Protein AF-0000000075561317 (afdb_homodimer)

Nearest PDB structures (foldseek):
  3cuq-assembly1_C  TM=8.961E-01  e=9.624E-19  Homo sapiens
  1xb4-assembly1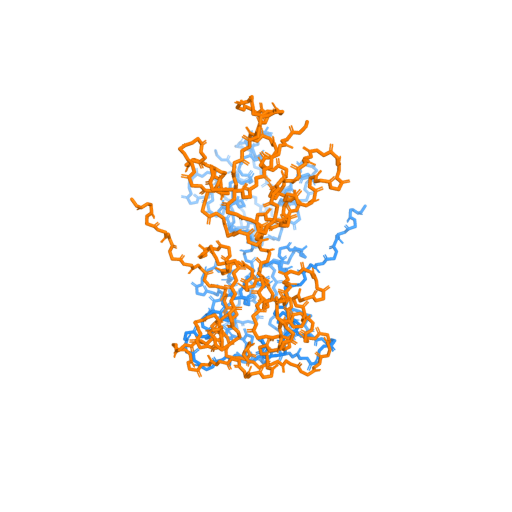_B  TM=8.810E-01  e=7.032E-13  Saccharomyces cerevisiae
  2zme-assembly1_C  TM=9.612E-01  e=7.341E-09  Homo sapiens
  2zme-assembly1_D  TM=9.475E-01  e=3.333E-08  Homo sapiens
  3htu-assembly2_C  TM=9.635E-01  e=6.118E-07  Homo sapiens

pLDDT: mean 94.43, std 8.06, range [27.78, 98.69]

Sequence (358 aa):
MATTSAFKWPWQYDFPPFFTIQKSLNTKDKQLEAWARLVIDYAQHNKIYSLDIAEATTSELFNNQKLNRRLSTDGVNTVLQYLEQKKLIEFTDNGRTRFHIFWRRPDVWANMIYQWAVENAFLNTPLTLYEITHGDDTTNESFHNLEREILMKALTCLEEQRRAQLMNIGGENEGVKFLMATTSAFKWPWQYDFPPFFTIQKSLNTKDKQLEAWARLVIDYAQHNKIYSLDIAEATTSELFNNQKLNRRLSTDGVNTVLQYLEQKKLIEFTDNGRTRFHIFWRRPDVWANMIYQWAVENAFLNTPLTLYEITHGDDTTNESFHNLEREILMKALTCLEEQRRAQLMNIGGENEGVKFL

Solvent-accessible surface area (backbone atoms only — not comparable to full-atom values): 19896 Å² total; per-residue (Å²): 124,82,75,74,73,77,84,82,77,59,67,60,76,56,34,72,68,67,46,47,82,54,84,51,64,73,36,25,52,51,49,42,51,51,49,45,50,48,53,37,54,50,26,52,75,69,68,45,50,62,49,38,53,73,57,44,59,73,28,67,84,40,26,37,70,92,76,70,41,49,45,47,72,68,46,50,49,51,46,50,52,52,32,38,75,71,65,37,32,45,65,74,44,93,80,61,49,34,30,37,44,45,68,62,50,42,62,56,51,24,50,51,53,50,49,50,32,58,74,68,68,36,55,72,37,78,37,41,54,59,47,53,26,69,24,80,90,21,71,87,41,89,55,38,68,48,53,63,70,58,48,51,50,7,50,47,48,30,34,76,69,67,37,31,43,80,33,56,77,94,50,94,68,30,26,38,26,34,97,124,83,74,75,73,78,85,82,76,59,67,60,77,57,34,73,66,66,46,48,82,55,83,52,64,73,38,26,53,49,50,43,50,52,49,44,50,48,52,37,52,51,26,53,74,67,70,44,53,63,50,39,52,74,58,45,58,71,27,66,85,39,26,37,70,94,76,69,40,48,44,47,71,69,46,49,50,51,46,49,51,53,31,38,76,70,65,36,32,46,65,74,44,95,81,61,49,34,31,36,45,45,69,62,50,43,62,57,50,25,50,51,52,50,50,51,32,56,76,68,67,36,56,72,38,78,38,42,54,59,48,54,25,68,25,82,89,22,71,87,41,90,55,38,68,48,54,65,71,58,48,50,50,8,48,46,49,30,35,76,69,66,37,32,44,81,32,56,77,94,51,96,68,30,24,37,26,33,98

Structure (mmCIF, N/CA/C/O backbone):
data_AF-0000000075561317-model_v1
#
loop_
_entity.id
_entity.type
_entity.pdbx_description
1 polymer 'Vacuolar protein-sorting-associated protein 25'
#
loop_
_atom_site.group_PDB
_atom_site.id
_atom_site.type_symbol
_atom_site.label_atom_id
_atom_site.label_alt_id
_atom_site.label_comp_id
_atom_site.label_asym_id
_atom_site.label_entity_id
_atom_site.label_seq_id
_atom_site.pdbx_PDB_ins_code
_atom_site.Cartn_x
_atom_site.Cartn_y
_atom_site.Cartn_z
_atom_site.occupancy
_atom_site.B_iso_or_equiv
_atom_site.auth_seq_id
_atom_site.auth_comp_id
_atom_site.auth_asym_id
_atom_site.auth_atom_id
_atom_site.pdbx_PDB_model_num
ATOM 1 N N . MET A 1 1 ? 15.055 -23.953 11.938 1 27.78 1 MET A N 1
ATOM 2 C CA . MET A 1 1 ? 13.75 -23.828 11.297 1 27.78 1 MET A CA 1
ATOM 3 C C . MET A 1 1 ? 13.336 -22.375 11.18 1 27.78 1 MET A C 1
ATOM 5 O O . MET A 1 1 ? 13.211 -21.672 12.18 1 27.78 1 MET A O 1
ATOM 9 N N . ALA A 1 2 ? 13.883 -21.609 10.273 1 43.12 2 ALA A N 1
ATOM 10 C CA . ALA A 1 2 ? 13.664 -20.156 10.297 1 43.12 2 ALA A CA 1
ATOM 11 C C . ALA A 1 2 ? 12.195 -19.828 10.516 1 43.12 2 ALA A C 1
ATOM 13 O O . ALA A 1 2 ? 11.32 -20.375 9.836 1 43.12 2 ALA A O 1
ATOM 14 N N . THR A 1 3 ? 11.727 -19.594 11.625 1 48.69 3 THR A N 1
ATOM 15 C CA . THR A 1 3 ? 10.383 -19.203 12.047 1 48.69 3 THR A CA 1
ATOM 16 C C . THR A 1 3 ? 9.719 -18.312 11 1 48.69 3 THR A C 1
ATOM 18 O O . THR A 1 3 ? 10.219 -17.234 10.68 1 48.69 3 THR A O 1
ATOM 21 N N . THR A 1 4 ? 9.062 -19.016 10.086 1 63.38 4 THR A N 1
ATOM 22 C CA . THR A 1 4 ? 8.445 -18.25 9.016 1 63.38 4 THR A CA 1
ATOM 23 C C . THR A 1 4 ? 7.566 -17.141 9.594 1 63.38 4 THR A C 1
ATOM 25 O O . THR A 1 4 ? 6.77 -17.375 10.5 1 63.38 4 THR A O 1
ATOM 28 N N . SER A 1 5 ? 7.984 -15.922 9.633 1 81.56 5 SER A N 1
ATOM 29 C CA . SER A 1 5 ? 7.215 -14.773 10.086 1 81.56 5 SER A CA 1
ATOM 30 C C . SER A 1 5 ? 5.77 -14.844 9.602 1 81.56 5 SER A C 1
ATOM 32 O O . SER A 1 5 ? 5.48 -15.477 8.586 1 81.56 5 SER A O 1
ATOM 34 N N . ALA A 1 6 ? 4.812 -14.562 10.445 1 91.62 6 ALA A N 1
ATOM 35 C CA . ALA A 1 6 ? 3.389 -14.57 10.125 1 91.62 6 ALA A CA 1
ATOM 36 C C . ALA A 1 6 ? 3.09 -13.664 8.938 1 91.62 6 ALA A C 1
ATOM 38 O O . ALA A 1 6 ? 3.746 -12.633 8.758 1 91.62 6 ALA A O 1
ATOM 39 N N . PHE A 1 7 ? 2.213 -14.148 8.156 1 96.25 7 PHE A N 1
ATOM 40 C CA . PHE A 1 7 ? 1.794 -13.359 7 1 96.25 7 PHE A CA 1
ATOM 41 C C . PHE A 1 7 ? 1.148 -12.055 7.441 1 96.25 7 PHE A C 1
ATOM 43 O O . PHE A 1 7 ? 0.316 -12.039 8.352 1 96.25 7 PHE A O 1
ATOM 50 N N . LYS A 1 8 ? 1.558 -10.977 6.793 1 94.19 8 LYS A N 1
ATOM 51 C CA . LYS A 1 8 ? 0.975 -9.664 7.062 1 94.19 8 LYS A CA 1
ATOM 52 C C . LYS A 1 8 ? -0.194 -9.383 6.125 1 94.19 8 LYS A C 1
ATOM 54 O O . LYS A 1 8 ? 0.007 -9.102 4.941 1 94.19 8 LYS A O 1
ATOM 59 N N . TRP A 1 9 ? -1.354 -9.367 6.684 1 95.5 9 TRP A N 1
ATOM 60 C CA . TRP A 1 9 ? -2.564 -9.164 5.898 1 95.5 9 TRP A CA 1
ATOM 61 C C . TRP A 1 9 ? -2.746 -7.684 5.559 1 95.5 9 TRP A C 1
ATOM 63 O O . TRP A 1 9 ? -2.498 -6.812 6.395 1 95.5 9 TRP A O 1
ATOM 73 N N . PRO A 1 10 ? -3.15 -7.359 4.387 1 94.94 10 PRO A N 1
ATOM 74 C CA . PRO A 1 10 ? -3.5 -5.969 4.09 1 94.94 10 PRO A CA 1
ATOM 75 C C . PRO A 1 10 ? -4.742 -5.496 4.84 1 94.94 10 PRO A C 1
ATOM 77 O O . PRO A 1 10 ? -5.57 -6.32 5.242 1 94.94 10 PRO A O 1
ATOM 80 N N . TRP A 1 11 ? -4.875 -4.23 4.965 1 90.62 11 TRP A N 1
ATOM 81 C CA . TRP A 1 11 ? -5.945 -3.699 5.797 1 90.62 11 TRP A CA 1
ATOM 82 C C . TRP A 1 11 ? -7.312 -4.059 5.223 1 90.62 11 TRP A C 1
ATOM 84 O O . TRP A 1 11 ? -8.273 -4.25 5.965 1 90.62 11 TRP A O 1
ATOM 94 N N . GLN A 1 12 ? -7.398 -4.133 3.863 1 93.06 12 GLN A N 1
ATOM 95 C CA . GLN A 1 12 ? -8.688 -4.379 3.229 1 93.06 12 GLN A CA 1
ATOM 96 C C . GLN A 1 12 ? -9.234 -5.75 3.609 1 93.06 12 GLN A C 1
ATOM 98 O O . GLN A 1 12 ? -10.43 -6.008 3.471 1 93.06 12 GLN A O 1
ATOM 103 N N . TYR A 1 13 ? -8.281 -6.641 4 1 95.69 13 TYR A N 1
ATOM 104 C CA . TYR A 1 13 ? -8.719 -7.961 4.445 1 95.69 13 TYR A CA 1
ATOM 105 C C . TYR A 1 13 ? -9.578 -7.855 5.699 1 95.69 13 TYR A C 1
ATOM 107 O O . TYR A 1 13 ? -10.414 -8.727 5.965 1 95.69 13 TYR A O 1
ATOM 115 N N . ASP A 1 14 ? -9.469 -6.809 6.473 1 93.38 14 ASP A N 1
ATOM 116 C CA . ASP A 1 14 ? -10.258 -6.59 7.676 1 93.38 14 ASP A CA 1
ATOM 117 C C . ASP A 1 14 ? -11.461 -5.688 7.391 1 93.38 14 ASP A C 1
ATOM 119 O O . ASP A 1 14 ? -12.164 -5.273 8.312 1 93.38 14 ASP A O 1
ATOM 123 N N . PHE A 1 15 ? -11.695 -5.387 6.164 1 94.12 15 PHE A N 1
ATOM 124 C CA . PHE A 1 15 ? -12.781 -4.52 5.715 1 94.12 15 PHE A CA 1
ATOM 125 C C . PHE A 1 15 ? -13.906 -5.34 5.102 1 94.12 15 PHE A C 1
ATOM 127 O O . PHE A 1 15 ? -13.828 -5.742 3.938 1 94.12 15 PHE A O 1
ATOM 134 N N . PRO A 1 16 ? -15 -5.547 5.836 1 94.75 16 PRO A N 1
ATOM 135 C CA . PRO A 1 16 ? -16.062 -6.5 5.473 1 94.75 16 PRO A CA 1
ATOM 136 C C . PRO A 1 16 ? -16.531 -6.328 4.031 1 94.75 16 PRO A C 1
ATOM 138 O O . PRO A 1 16 ? -16.688 -7.316 3.309 1 94.75 16 PRO A O 1
ATOM 141 N N . PRO A 1 17 ? -16.719 -5.117 3.523 1 93.75 17 PRO A N 1
ATOM 142 C CA . PRO A 1 17 ? -17.219 -4.965 2.16 1 93.75 17 PRO A CA 1
ATOM 143 C C . PRO A 1 17 ? -16.25 -5.477 1.104 1 93.75 17 PRO A C 1
ATOM 145 O O . PRO A 1 17 ? -16.625 -5.633 -0.062 1 93.75 17 PRO A O 1
ATOM 148 N N . PHE A 1 18 ? -14.984 -5.66 1.5 1 96.38 18 PHE A N 1
ATOM 149 C CA . PHE A 1 18 ? -13.992 -6.199 0.582 1 96.38 18 PHE A CA 1
ATOM 150 C C . PHE A 1 18 ? -14.406 -7.578 0.085 1 96.38 18 PHE A C 1
ATOM 152 O O . PHE A 1 18 ? -14.047 -7.977 -1.024 1 96.38 18 PHE A O 1
ATOM 159 N N . PHE A 1 19 ? -15.289 -8.297 0.862 1 96.94 19 PHE A N 1
ATOM 160 C CA . PHE A 1 19 ? -15.68 -9.672 0.567 1 96.94 19 PHE A CA 1
ATOM 161 C C . PHE A 1 19 ? -16.938 -9.703 -0.281 1 96.94 19 PHE A C 1
ATOM 163 O O . PHE A 1 19 ? -17.547 -10.766 -0.471 1 96.94 19 PHE A O 1
ATOM 170 N N . THR A 1 20 ? -17.312 -8.562 -0.769 1 95.12 20 THR A N 1
ATOM 171 C CA . THR A 1 20 ? -18.422 -8.453 -1.708 1 95.12 20 THR A CA 1
ATOM 172 C C . THR A 1 20 ? -17.969 -7.785 -3.004 1 95.12 20 THR A C 1
ATOM 174 O O . THR A 1 20 ? -17.641 -6.594 -3.012 1 95.12 20 THR A O 1
ATOM 177 N N . ILE A 1 21 ? -18.016 -8.57 -4.066 1 96.62 21 ILE A N 1
ATOM 178 C CA . ILE A 1 21 ? -17.562 -8.023 -5.344 1 96.62 21 ILE A CA 1
ATOM 179 C C . ILE A 1 21 ? -18.5 -6.914 -5.793 1 96.62 21 ILE A C 1
ATOM 181 O O . ILE A 1 21 ? -19.719 -7.117 -5.883 1 96.62 21 ILE A O 1
ATOM 185 N N . GLN A 1 22 ? -17.891 -5.773 -6.055 1 93.25 22 GLN A N 1
ATOM 186 C CA . GLN A 1 22 ? -18.672 -4.586 -6.395 1 93.25 22 GLN A CA 1
ATOM 187 C C . GLN A 1 22 ? -19.188 -4.664 -7.824 1 93.25 22 GLN A C 1
ATOM 189 O O . GLN A 1 22 ? -18.578 -5.293 -8.688 1 93.25 22 GLN A O 1
ATOM 194 N N . LYS A 1 23 ? -20.25 -4.035 -8.031 1 90.31 23 LYS A N 1
ATOM 195 C CA . LYS A 1 23 ? -20.938 -4.133 -9.312 1 90.31 23 LYS A CA 1
ATOM 196 C C . LYS A 1 23 ? -20.375 -3.131 -10.312 1 90.31 23 LYS A C 1
ATOM 198 O O . LYS A 1 23 ? -20.312 -3.41 -11.516 1 90.31 23 LYS A O 1
ATOM 203 N N . SER A 1 24 ? -20 -1.99 -9.805 1 88.44 24 SER A N 1
ATOM 204 C CA . SER A 1 24 ? -19.422 -0.983 -10.695 1 88.44 24 SER A CA 1
ATOM 205 C C . SER A 1 24 ? -18.109 -1.465 -11.297 1 88.44 24 SER A C 1
ATOM 207 O O . SER A 1 24 ? -17.234 -1.954 -10.578 1 88.44 24 SER A O 1
ATOM 209 N N . LEU A 1 25 ? -18.016 -1.291 -12.656 1 88.81 25 LEU A N 1
ATOM 210 C CA . LEU A 1 25 ? -16.875 -1.841 -13.367 1 88.81 25 LEU A CA 1
ATOM 211 C C . LEU A 1 25 ? -15.57 -1.246 -12.844 1 88.81 25 LEU A C 1
ATOM 213 O O . LEU A 1 25 ? -14.609 -1.974 -12.602 1 88.81 25 LEU A O 1
ATOM 217 N N . ASN A 1 26 ? -15.609 0.025 -12.75 1 86.31 26 ASN A N 1
ATOM 218 C CA . ASN A 1 26 ? -14.383 0.686 -12.305 1 86.31 26 ASN A CA 1
ATOM 219 C C . ASN A 1 26 ? -13.984 0.237 -10.898 1 86.31 26 ASN A C 1
ATOM 221 O O . ASN A 1 26 ? -12.812 -0.064 -10.648 1 86.31 26 ASN A O 1
ATOM 225 N N . THR A 1 27 ? -14.867 0.118 -9.992 1 88.81 27 THR A N 1
ATOM 226 C CA . THR A 1 27 ? -14.594 -0.305 -8.617 1 88.81 27 THR A CA 1
ATOM 227 C C . THR A 1 27 ? -14.219 -1.783 -8.57 1 88.81 27 THR A C 1
ATOM 229 O O . THR A 1 27 ? -13.312 -2.174 -7.84 1 88.81 27 THR A O 1
ATOM 232 N N . LYS A 1 28 ? -14.945 -2.473 -9.438 1 94.31 28 LYS A N 1
ATOM 233 C CA . LYS A 1 28 ? -14.695 -3.91 -9.508 1 94.31 28 LYS A CA 1
ATOM 234 C C . LYS A 1 28 ? -13.266 -4.199 -9.953 1 94.31 28 LYS A C 1
ATOM 236 O O . LYS A 1 28 ? -12.578 -5.023 -9.344 1 94.31 28 LYS A O 1
ATOM 241 N N . ASP A 1 29 ? -12.844 -3.541 -10.93 1 94.75 29 ASP A N 1
ATOM 242 C CA . ASP A 1 29 ? -11.492 -3.748 -11.438 1 94.75 29 ASP A CA 1
ATOM 243 C C . ASP A 1 29 ? -10.445 -3.471 -10.359 1 94.75 29 ASP A C 1
ATOM 245 O O . ASP A 1 29 ? -9.508 -4.25 -10.18 1 94.75 29 ASP A O 1
ATOM 249 N N . LYS A 1 30 ? -10.609 -2.43 -9.656 1 93 30 LYS A N 1
ATOM 250 C CA . LYS A 1 30 ? -9.68 -2.07 -8.586 1 93 30 LYS A CA 1
ATOM 251 C C . LYS A 1 30 ? -9.734 -3.086 -7.445 1 93 30 LYS A C 1
ATOM 253 O O . LYS A 1 30 ? -8.703 -3.441 -6.875 1 93 30 LYS A O 1
ATOM 258 N N . GLN A 1 31 ? -10.922 -3.484 -7.141 1 96 31 GLN A N 1
ATOM 259 C CA . GLN A 1 31 ? -11.094 -4.516 -6.125 1 96 31 GLN A CA 1
ATOM 260 C C . GLN A 1 31 ? -10.406 -5.816 -6.539 1 96 31 GLN A C 1
ATOM 262 O O . GLN A 1 31 ? -9.711 -6.441 -5.734 1 96 31 GLN A O 1
ATOM 267 N N . LEU A 1 32 ? -10.57 -6.176 -7.734 1 97.75 32 LEU A N 1
ATOM 268 C CA . LEU A 1 32 ? -9.977 -7.406 -8.242 1 97.75 32 LEU A CA 1
ATOM 269 C C . LEU A 1 32 ? -8.453 -7.309 -8.25 1 97.75 32 LEU A C 1
ATOM 271 O O . LEU A 1 32 ? -7.762 -8.289 -7.969 1 97.75 32 LEU A O 1
ATOM 275 N N . GLU A 1 33 ? -7.992 -6.191 -8.586 1 97.25 33 GLU A N 1
ATOM 276 C CA . GLU A 1 33 ? -6.551 -5.977 -8.516 1 97.25 33 GLU A CA 1
ATOM 277 C C . GLU A 1 33 ? -6.031 -6.176 -7.09 1 97.25 33 GLU A C 1
ATOM 279 O O . GLU A 1 33 ? -4.988 -6.801 -6.887 1 97.25 33 GLU A O 1
ATOM 284 N N . ALA A 1 34 ? -6.738 -5.625 -6.16 1 96.75 34 ALA A N 1
ATOM 285 C CA . ALA A 1 34 ? -6.363 -5.773 -4.758 1 96.75 34 ALA A CA 1
ATOM 286 C C . ALA A 1 34 ? -6.414 -7.238 -4.328 1 96.75 34 ALA A C 1
ATOM 288 O O . ALA A 1 34 ? -5.52 -7.715 -3.627 1 96.75 34 ALA A O 1
ATOM 289 N N . TRP A 1 35 ? -7.406 -7.969 -4.699 1 98.19 35 TRP A N 1
ATOM 290 C CA . TRP A 1 35 ? -7.504 -9.398 -4.418 1 98.19 35 TRP A CA 1
ATOM 291 C C . TRP A 1 35 ? -6.344 -10.156 -5.051 1 98.19 35 TRP A C 1
ATOM 293 O O . TRP A 1 35 ? -5.758 -11.047 -4.426 1 98.19 35 TRP A O 1
ATOM 303 N N . ALA A 1 36 ? -6.133 -9.789 -6.301 1 98.25 36 ALA A N 1
ATOM 304 C CA . ALA A 1 36 ? -5.039 -10.453 -7.004 1 98.25 36 ALA A CA 1
ATOM 305 C C . ALA A 1 36 ? -3.723 -10.281 -6.246 1 98.25 36 ALA A C 1
ATOM 307 O O . ALA A 1 36 ? -2.98 -11.25 -6.059 1 98.25 36 ALA A O 1
ATOM 308 N N . ARG A 1 37 ? -3.48 -9.078 -5.836 1 97.56 37 ARG A N 1
ATOM 309 C CA . ARG A 1 37 ? -2.271 -8.812 -5.059 1 97.56 37 ARG A CA 1
ATOM 310 C C . ARG A 1 37 ? -2.248 -9.641 -3.779 1 97.56 37 ARG A C 1
ATOM 312 O O . ARG A 1 37 ? -1.223 -10.234 -3.436 1 97.56 37 ARG A O 1
ATOM 319 N N . LEU A 1 38 ? -3.316 -9.688 -3.139 1 98.06 38 LEU A N 1
ATOM 320 C CA . LEU A 1 38 ? -3.414 -10.453 -1.899 1 98.06 38 LEU A CA 1
ATOM 321 C C . LEU A 1 38 ? -3.145 -11.93 -2.15 1 98.06 38 LEU A C 1
ATOM 323 O O . LEU A 1 38 ? -2.363 -12.555 -1.431 1 98.06 38 LEU A O 1
ATOM 327 N N . VAL A 1 39 ? -3.732 -12.461 -3.143 1 98.31 39 VAL A N 1
ATOM 328 C CA . VAL A 1 39 ? -3.578 -13.875 -3.477 1 98.31 39 VAL A CA 1
ATOM 329 C C . VAL A 1 39 ? -2.109 -14.18 -3.76 1 98.31 39 VAL A C 1
ATOM 331 O O . VAL A 1 39 ? -1.556 -15.148 -3.232 1 98.31 39 VAL A O 1
ATOM 334 N N . ILE A 1 40 ? -1.52 -13.312 -4.535 1 98.19 40 ILE A N 1
ATOM 335 C CA . ILE A 1 40 ? -0.137 -13.523 -4.945 1 98.19 40 ILE A CA 1
ATOM 336 C C . ILE A 1 40 ? 0.789 -13.398 -3.738 1 98.19 40 ILE A C 1
ATOM 338 O O . ILE A 1 40 ? 1.649 -14.258 -3.516 1 98.19 40 ILE A O 1
ATOM 342 N N . ASP A 1 41 ? 0.636 -12.375 -2.939 1 97.88 41 ASP A N 1
ATOM 343 C CA . ASP A 1 41 ? 1.461 -12.18 -1.752 1 97.88 41 ASP A CA 1
ATOM 344 C C . ASP A 1 41 ? 1.304 -13.344 -0.774 1 97.88 41 ASP A C 1
ATOM 346 O O . ASP A 1 41 ? 2.287 -13.812 -0.197 1 97.88 41 ASP A O 1
ATOM 350 N N . TYR A 1 42 ? 0.108 -13.758 -0.594 1 97.69 42 TYR A N 1
ATOM 351 C CA . TYR A 1 42 ? -0.19 -14.852 0.317 1 97.69 42 TYR A CA 1
ATOM 352 C C . TYR A 1 42 ? 0.464 -16.141 -0.156 1 97.69 42 TYR A C 1
ATOM 354 O O . TYR A 1 42 ? 1.098 -16.859 0.632 1 97.69 42 TYR A O 1
ATOM 362 N N . ALA A 1 43 ? 0.279 -16.453 -1.411 1 97.06 43 ALA A N 1
ATOM 363 C CA . ALA A 1 43 ? 0.868 -17.656 -1.976 1 97.06 43 ALA A CA 1
ATOM 364 C C . ALA A 1 43 ? 2.391 -17.625 -1.893 1 97.06 43 ALA A C 1
ATOM 366 O O . ALA A 1 43 ? 3.027 -18.625 -1.556 1 97.06 43 ALA A O 1
ATOM 367 N N . GLN A 1 44 ? 2.939 -16.469 -2.205 1 95.88 44 GLN A N 1
ATOM 368 C CA . GLN A 1 44 ? 4.387 -16.312 -2.131 1 95.88 44 GLN A CA 1
ATOM 369 C C . GLN A 1 44 ? 4.891 -16.531 -0.707 1 95.88 44 GLN A C 1
ATOM 371 O O . GLN A 1 44 ? 5.836 -17.297 -0.49 1 95.88 44 GLN A O 1
ATOM 376 N N . HIS A 1 45 ? 4.258 -15.938 0.177 1 95.94 45 HIS A N 1
ATOM 377 C CA . HIS A 1 45 ? 4.656 -16.031 1.576 1 95.94 45 HIS A CA 1
ATOM 378 C C . HIS A 1 45 ? 4.59 -17.484 2.07 1 95.94 45 HIS A C 1
ATOM 380 O O . HIS A 1 45 ? 5.473 -17.922 2.805 1 95.94 45 HIS A O 1
ATOM 386 N N . ASN A 1 46 ? 3.611 -18.188 1.665 1 94.06 46 ASN A N 1
ATOM 387 C CA . ASN A 1 46 ? 3.377 -19.547 2.146 1 94.06 46 ASN A CA 1
ATOM 388 C C . ASN A 1 46 ? 3.943 -20.578 1.187 1 94.06 46 ASN A C 1
ATOM 390 O O . ASN A 1 46 ? 3.721 -21.781 1.362 1 94.06 46 ASN A O 1
ATOM 394 N N . LYS A 1 47 ? 4.547 -20.156 0.157 1 91.44 47 LYS A N 1
ATOM 395 C CA . LYS A 1 47 ? 5.16 -21.016 -0.854 1 91.44 47 LYS A CA 1
ATOM 396 C C . LYS A 1 47 ? 4.141 -21.969 -1.461 1 91.44 47 LYS A C 1
ATOM 398 O O . LYS A 1 47 ? 4.391 -23.172 -1.562 1 91.44 47 LYS A O 1
ATOM 403 N N . ILE A 1 48 ? 3.033 -21.438 -1.766 1 94.06 48 ILE A N 1
ATOM 404 C CA . ILE A 1 48 ? 1.963 -22.188 -2.404 1 94.06 48 ILE A CA 1
ATOM 405 C C . ILE A 1 48 ? 2.078 -22.062 -3.922 1 94.06 48 ILE A C 1
ATOM 407 O O . ILE A 1 48 ? 2.021 -20.953 -4.469 1 94.06 48 ILE A O 1
ATOM 411 N N . TYR A 1 49 ? 2.156 -23.188 -4.598 1 94.31 49 TYR A N 1
ATOM 412 C CA . TYR A 1 49 ? 2.355 -23.172 -6.043 1 94.31 49 TYR A CA 1
ATOM 413 C C . TYR A 1 49 ? 1.092 -23.609 -6.773 1 94.31 49 TYR A C 1
ATOM 415 O O . TYR A 1 49 ? 0.939 -23.359 -7.969 1 94.31 49 TYR A O 1
ATOM 423 N N . SER A 1 50 ? 0.3 -24.359 -6.016 1 94.56 50 SER A N 1
ATOM 424 C CA . SER A 1 50 ? -0.955 -24.828 -6.586 1 94.56 50 SER A CA 1
ATOM 425 C C . SER A 1 50 ? -2.051 -24.906 -5.527 1 94.56 50 SER A C 1
ATOM 427 O O . SER A 1 50 ? -1.766 -25.078 -4.34 1 94.56 50 SER A O 1
ATOM 429 N N . LEU A 1 51 ? -3.264 -24.703 -6.004 1 95.12 51 LEU A N 1
ATOM 430 C CA . LEU A 1 51 ? -4.406 -24.781 -5.102 1 95.12 51 LEU A CA 1
ATOM 431 C C . LEU A 1 51 ? -5.625 -25.344 -5.816 1 95.12 51 LEU A C 1
ATOM 433 O O . LEU A 1 51 ? -5.758 -25.219 -7.035 1 95.12 51 LEU A O 1
ATOM 437 N N . ASP A 1 52 ? -6.383 -26.031 -5.031 1 95.44 52 ASP A N 1
ATOM 438 C CA . ASP A 1 52 ? -7.727 -26.406 -5.453 1 95.44 52 ASP A CA 1
ATOM 439 C C . ASP A 1 52 ? -8.758 -25.375 -5.027 1 95.44 52 ASP A C 1
ATOM 441 O O . ASP A 1 52 ? -8.695 -24.844 -3.914 1 95.44 52 ASP A O 1
ATOM 445 N N . ILE A 1 53 ? -9.781 -25.141 -5.887 1 95 53 ILE A N 1
ATOM 446 C CA . ILE A 1 53 ? -10.758 -24.094 -5.609 1 95 53 ILE A CA 1
ATOM 447 C C . ILE A 1 53 ? -11.469 -24.406 -4.289 1 95 53 ILE A C 1
ATOM 449 O O . ILE A 1 53 ? -11.703 -23.5 -3.482 1 95 53 ILE A O 1
ATOM 453 N N . ALA A 1 54 ? -11.836 -25.688 -4.082 1 93.19 54 ALA A N 1
ATOM 454 C CA . ALA A 1 54 ? -12.523 -26.062 -2.855 1 93.19 54 ALA A CA 1
ATOM 455 C C . ALA A 1 54 ? -11.664 -25.781 -1.628 1 93.19 54 ALA A C 1
ATOM 457 O O . ALA A 1 54 ? -12.148 -25.25 -0.627 1 93.19 54 ALA A O 1
ATOM 458 N N . GLU A 1 55 ? -10.414 -26.109 -1.786 1 91.88 55 GLU A N 1
ATOM 459 C CA . GLU A 1 55 ? -9.461 -25.828 -0.71 1 91.88 55 GLU A CA 1
ATOM 460 C C . GLU A 1 55 ? -9.273 -24.328 -0.503 1 91.88 55 GLU A C 1
ATOM 462 O O . GLU A 1 55 ? -9.219 -23.859 0.634 1 91.88 55 GLU A O 1
ATOM 467 N N . ALA A 1 56 ? -9.203 -23.594 -1.549 1 92.06 56 ALA A N 1
ATOM 468 C CA . ALA A 1 56 ? -9 -22.156 -1.492 1 92.06 56 ALA A CA 1
ATOM 469 C C . ALA A 1 56 ? -10.18 -21.453 -0.81 1 92.06 56 ALA A C 1
ATOM 471 O O . ALA A 1 56 ? -9.992 -20.594 0.044 1 92.06 56 ALA A O 1
ATOM 472 N N . THR A 1 57 ? -11.359 -21.844 -1.148 1 91.12 57 THR A N 1
ATOM 473 C CA . THR A 1 57 ? -12.578 -21.219 -0.652 1 91.12 57 THR A CA 1
ATOM 474 C C . THR A 1 57 ? -12.711 -21.422 0.855 1 91.12 57 THR A C 1
ATOM 476 O O . THR A 1 57 ? -13.297 -20.578 1.546 1 91.12 57 THR A O 1
ATOM 479 N N . THR A 1 58 ? -12.109 -22.5 1.384 1 90.69 58 THR A N 1
ATOM 480 C CA . THR A 1 58 ? -12.242 -22.797 2.807 1 90.69 58 THR A CA 1
ATOM 481 C C . THR A 1 58 ? -11.008 -22.312 3.572 1 90.69 58 THR A C 1
ATOM 483 O O . THR A 1 58 ? -10.977 -22.375 4.805 1 90.69 58 THR A O 1
ATOM 486 N N . SER A 1 59 ? -10.078 -21.875 2.828 1 92.62 59 SER A N 1
ATOM 487 C CA . SER A 1 59 ? -8.852 -21.391 3.463 1 92.62 59 SER A CA 1
ATOM 488 C C . SER A 1 59 ? -9.047 -20 4.051 1 92.62 59 SER A C 1
ATOM 490 O O . SER A 1 59 ? -10.062 -19.344 3.801 1 92.62 59 SER A O 1
ATOM 492 N N . GLU A 1 60 ? -8.094 -19.531 4.762 1 96.19 60 GLU A N 1
ATOM 493 C CA . GLU A 1 60 ? -8.156 -18.188 5.359 1 96.19 60 GLU A CA 1
ATOM 494 C C . GLU A 1 60 ? -8 -17.109 4.301 1 96.19 60 GLU A C 1
ATOM 496 O O . GLU A 1 60 ? -8.328 -15.945 4.547 1 96.19 60 GLU A O 1
ATOM 501 N N . LEU A 1 61 ? -7.566 -17.5 3.164 1 96.69 61 LEU A N 1
ATOM 502 C CA . LEU A 1 61 ? -7.324 -16.531 2.104 1 96.69 61 LEU A CA 1
ATOM 503 C C . LEU A 1 61 ? -8.617 -15.828 1.707 1 96.69 61 LEU A C 1
ATOM 505 O O . LEU A 1 61 ? -8.68 -14.594 1.665 1 96.69 61 LEU A O 1
ATOM 509 N N . PHE A 1 62 ? -9.641 -16.625 1.479 1 97.69 62 PHE A N 1
ATOM 510 C CA . PHE A 1 62 ? -10.891 -16.047 0.999 1 97.69 62 PHE A CA 1
ATOM 511 C C . PHE A 1 62 ? -11.953 -16.078 2.096 1 97.69 62 PHE A C 1
ATOM 513 O O . PHE A 1 62 ? -13.117 -15.773 1.845 1 97.69 62 PHE A O 1
ATOM 520 N N . ASN A 1 63 ? -11.523 -16.547 3.268 1 96.5 63 ASN A N 1
ATOM 521 C CA . ASN A 1 63 ? -12.414 -16.688 4.414 1 96.5 63 ASN A CA 1
ATOM 522 C C . ASN A 1 63 ? -11.797 -16.094 5.68 1 96.5 63 ASN A C 1
ATOM 524 O O . ASN A 1 63 ? -10.93 -16.719 6.289 1 96.5 63 ASN A O 1
ATOM 528 N N . ASN A 1 64 ? -12.281 -14.875 6.016 1 95.44 64 ASN A N 1
ATOM 529 C CA . ASN A 1 64 ? -11.852 -14.258 7.266 1 95.44 64 ASN A CA 1
ATOM 530 C C . ASN A 1 64 ? -12.781 -14.625 8.422 1 95.44 64 ASN A C 1
ATOM 532 O O . ASN A 1 64 ? -13.805 -13.977 8.641 1 95.44 64 ASN A O 1
ATOM 536 N N . GLN A 1 65 ? -12.359 -15.562 9.195 1 93.81 65 GLN A N 1
ATOM 537 C CA . GLN A 1 65 ? -13.195 -16.109 10.266 1 93.81 65 GLN A CA 1
ATOM 538 C C . GLN A 1 65 ? -13.391 -15.078 11.383 1 93.81 65 GLN A C 1
ATOM 540 O O . GLN A 1 65 ? -14.469 -14.992 11.969 1 93.81 65 GLN A O 1
ATOM 545 N N . LYS A 1 66 ? -12.344 -14.344 11.641 1 90.31 66 LYS A N 1
ATOM 546 C CA . LYS A 1 66 ? -12.422 -13.336 12.695 1 90.31 66 LYS A CA 1
ATOM 547 C C . LYS A 1 66 ? -13.523 -12.32 12.406 1 90.31 66 LYS A C 1
ATOM 549 O O . LYS A 1 66 ? -14.211 -11.859 13.32 1 90.31 66 LYS A O 1
ATOM 554 N N . LEU A 1 67 ? -13.695 -11.961 11.109 1 90.31 67 LEU A N 1
ATOM 555 C CA . LEU A 1 67 ? -14.688 -10.984 10.656 1 90.31 67 LEU A CA 1
ATOM 556 C C . LEU A 1 67 ? -16 -11.672 10.305 1 90.31 67 LEU A C 1
ATOM 558 O O . LEU A 1 67 ? -17.016 -11.008 10.086 1 90.31 67 LEU A O 1
ATOM 562 N N . ASN A 1 68 ? -15.953 -13 10.312 1 92.19 68 ASN A N 1
ATOM 563 C CA . ASN A 1 68 ? -17.078 -13.781 9.812 1 92.19 68 ASN A CA 1
ATOM 564 C C . ASN A 1 68 ? -17.469 -13.352 8.406 1 92.19 68 ASN A C 1
ATOM 566 O O . ASN A 1 68 ? -18.656 -13.094 8.141 1 92.19 68 ASN A O 1
ATOM 570 N N . ARG A 1 69 ? -16.469 -13.148 7.578 1 94.75 69 ARG A N 1
ATOM 571 C CA . ARG A 1 69 ? -16.672 -12.781 6.18 1 94.75 69 ARG A CA 1
ATOM 572 C C . ARG A 1 69 ? -15.906 -13.719 5.254 1 94.75 69 ARG A C 1
ATOM 574 O O . ARG A 1 69 ? -14.789 -14.125 5.559 1 94.75 69 ARG A O 1
ATOM 581 N N . ARG A 1 70 ? -16.594 -14.023 4.164 1 96.44 70 ARG A N 1
ATOM 582 C CA . ARG A 1 70 ? -15.945 -14.828 3.129 1 96.44 70 ARG A CA 1
ATOM 583 C C . ARG A 1 70 ? -16.438 -14.438 1.742 1 96.44 70 ARG A C 1
ATOM 585 O O . ARG A 1 70 ? -17.578 -13.961 1.595 1 96.44 70 ARG A O 1
ATOM 592 N N . LEU A 1 71 ? -15.633 -14.602 0.799 1 96.62 71 LEU A N 1
ATOM 593 C CA . LEU A 1 71 ? -16.094 -14.445 -0.578 1 96.62 71 LEU A CA 1
ATOM 594 C C . LEU A 1 71 ? -16.984 -15.609 -0.982 1 96.62 71 LEU A C 1
ATOM 596 O O . LEU A 1 71 ? -16.734 -16.766 -0.617 1 96.62 71 LEU A O 1
ATOM 600 N N . SER A 1 72 ? -18.016 -15.32 -1.723 1 94.94 72 SER A N 1
ATOM 601 C CA . SER A 1 72 ? -18.844 -16.375 -2.291 1 94.94 72 SER A CA 1
ATOM 602 C C . SER A 1 72 ? -18.062 -17.188 -3.322 1 94.94 72 SER A C 1
ATOM 604 O O . SER A 1 72 ? -17 -16.766 -3.785 1 94.94 72 SER A O 1
ATOM 606 N N . THR A 1 73 ? -18.609 -18.344 -3.674 1 93.62 73 THR A N 1
ATOM 607 C CA . THR A 1 73 ? -18 -19.156 -4.727 1 93.62 73 THR A CA 1
ATOM 608 C C . THR A 1 73 ? -17.906 -18.359 -6.027 1 93.62 73 THR A C 1
ATOM 610 O O . THR A 1 73 ? -16.875 -18.406 -6.707 1 93.62 73 THR A O 1
ATOM 613 N N . ASP A 1 74 ? -18.922 -17.656 -6.273 1 95.38 74 ASP A N 1
ATOM 614 C CA . ASP A 1 74 ? -18.922 -16.797 -7.461 1 95.38 74 ASP A CA 1
ATOM 615 C C . ASP A 1 74 ? -17.844 -15.727 -7.359 1 95.38 74 ASP A C 1
ATOM 617 O O . ASP A 1 74 ? -17.172 -15.422 -8.344 1 95.38 74 ASP A O 1
ATOM 621 N N . GLY A 1 75 ? -17.641 -15.188 -6.195 1 96.75 75 GLY A N 1
ATOM 622 C CA . GLY A 1 75 ? -16.609 -14.195 -5.965 1 96.75 75 GLY A CA 1
ATOM 623 C C . GLY A 1 75 ? -15.203 -14.742 -6.184 1 96.75 75 GLY A C 1
ATOM 624 O O . GLY A 1 75 ? -14.383 -14.109 -6.848 1 96.75 75 GLY A O 1
ATOM 625 N N . VAL A 1 76 ? -15.008 -15.906 -5.656 1 97.12 76 VAL A N 1
ATOM 626 C CA . VAL A 1 76 ? -13.719 -16.562 -5.812 1 97.12 76 VAL A CA 1
ATOM 627 C C . VAL A 1 76 ? -13.43 -16.797 -7.297 1 97.12 76 VAL A C 1
ATOM 629 O O . VAL A 1 76 ? -12.344 -16.484 -7.781 1 97.12 76 VAL A O 1
ATOM 632 N N . ASN A 1 77 ? -14.422 -17.25 -7.949 1 96.12 77 ASN A N 1
ATOM 633 C CA . ASN A 1 77 ? -14.273 -17.516 -9.375 1 96.12 77 ASN A CA 1
ATOM 634 C C . ASN A 1 77 ? -13.961 -16.234 -10.141 1 96.12 77 ASN A C 1
ATOM 636 O O . ASN A 1 77 ? -13.148 -16.234 -11.07 1 96.12 77 ASN A O 1
ATOM 640 N N . THR A 1 78 ? -14.594 -15.203 -9.758 1 97.5 78 THR A N 1
ATOM 641 C CA . THR A 1 78 ? -14.344 -13.914 -10.398 1 97.5 78 THR A CA 1
ATOM 642 C C . THR A 1 78 ? -12.898 -13.477 -10.195 1 97.5 78 THR A C 1
ATOM 644 O O . THR A 1 78 ? -12.242 -13.016 -11.125 1 97.5 78 THR A O 1
ATOM 647 N N . VAL A 1 79 ? -12.375 -13.656 -9 1 98.31 79 VAL A N 1
ATOM 648 C CA . VAL A 1 79 ? -10.992 -13.32 -8.68 1 98.31 79 VAL A CA 1
ATOM 649 C C . VAL A 1 79 ? -10.047 -14.188 -9.516 1 98.31 79 VAL A C 1
ATOM 651 O O . VAL A 1 79 ? -9.086 -13.68 -10.102 1 98.31 79 VAL A O 1
ATOM 654 N N . LEU A 1 80 ? -10.422 -15.43 -9.602 1 97.88 80 LEU A N 1
ATOM 655 C CA . LEU A 1 80 ? -9.562 -16.359 -10.32 1 97.88 80 LEU A CA 1
ATOM 656 C C . LEU A 1 80 ? -9.562 -16.047 -11.82 1 97.88 80 LEU A C 1
ATOM 658 O O . LEU A 1 80 ? -8.523 -16.172 -12.477 1 97.88 80 LEU A O 1
ATOM 662 N N . GLN A 1 81 ? -10.68 -15.719 -12.32 1 97.69 81 GLN A N 1
ATOM 663 C CA . GLN A 1 81 ? -10.742 -15.32 -13.727 1 97.69 81 GLN A CA 1
ATOM 664 C C . GLN A 1 81 ? -9.852 -14.117 -14 1 97.69 81 GLN A C 1
ATOM 666 O O . GLN A 1 81 ? -9.141 -14.078 -15.016 1 97.69 81 GLN A O 1
ATOM 671 N N . TYR A 1 82 ? -9.914 -13.172 -13.164 1 98.31 82 TYR A N 1
ATOM 672 C CA . TYR A 1 82 ? -9.055 -12 -13.281 1 98.31 82 TYR A CA 1
ATOM 673 C C . TYR A 1 82 ? -7.582 -12.406 -13.258 1 98.31 82 TYR A C 1
ATOM 675 O O . TYR A 1 82 ? -6.793 -11.961 -14.094 1 98.31 82 TYR A O 1
ATOM 683 N N . LEU A 1 83 ? -7.195 -13.242 -12.32 1 98.5 83 LEU A N 1
ATOM 684 C CA . LEU A 1 83 ? -5.82 -13.719 -12.188 1 98.5 83 LEU A CA 1
ATOM 685 C C . LEU A 1 83 ? -5.367 -14.445 -13.445 1 98.5 83 LEU A C 1
ATOM 687 O O . LEU A 1 83 ? -4.227 -14.281 -13.883 1 98.5 83 LEU A O 1
ATOM 691 N N . GLU A 1 84 ? -6.23 -15.203 -13.977 1 97.88 84 GLU A N 1
ATOM 692 C CA . GLU A 1 84 ? -5.914 -15.938 -15.195 1 97.88 84 GLU A CA 1
ATOM 693 C C . GLU A 1 84 ? -5.68 -14.992 -16.375 1 97.88 84 GLU A C 1
ATOM 695 O O . GLU A 1 84 ? -4.738 -15.18 -17.141 1 97.88 84 GLU A O 1
ATOM 700 N N . GLN A 1 85 ? -6.547 -14.039 -16.469 1 97.69 85 GLN A N 1
ATOM 701 C CA . GLN A 1 85 ? -6.414 -13.039 -17.516 1 97.69 85 GLN A CA 1
ATOM 702 C C . GLN A 1 85 ? -5.066 -12.32 -17.438 1 97.69 85 GLN A C 1
ATOM 704 O O . GLN A 1 85 ? -4.473 -11.984 -18.453 1 97.69 85 GLN A O 1
ATOM 709 N N . LYS A 1 86 ? -4.578 -12.133 -16.25 1 97.19 86 LYS A N 1
ATOM 710 C CA . LYS A 1 86 ? -3.301 -11.461 -16.031 1 97.19 86 LYS A CA 1
ATOM 711 C C . LYS A 1 86 ? -2.139 -12.445 -16.109 1 97.19 86 LYS A C 1
ATOM 713 O O . LYS A 1 86 ? -0.988 -12.078 -15.867 1 97.19 86 LYS A O 1
ATOM 718 N N . LYS A 1 87 ? -2.438 -13.727 -16.391 1 95.06 87 LYS A N 1
ATOM 719 C CA . LYS A 1 87 ? -1.47 -14.805 -16.547 1 95.06 87 LYS A CA 1
ATOM 720 C C . LYS A 1 87 ? -0.736 -15.078 -15.234 1 95.06 87 LYS A C 1
ATOM 722 O O . LYS A 1 87 ? 0.44 -15.453 -15.242 1 95.06 87 LYS A O 1
ATOM 727 N N . LEU A 1 88 ? -1.489 -14.82 -14.148 1 97.25 88 LEU A N 1
ATOM 728 C CA . LEU A 1 88 ? -0.919 -15.047 -12.82 1 97.25 88 LEU A CA 1
ATOM 729 C C . LEU A 1 88 ? -1.266 -16.438 -12.312 1 97.25 88 LEU A C 1
ATOM 731 O O . LEU A 1 88 ? -0.666 -16.922 -11.344 1 97.25 88 LEU A O 1
ATOM 735 N N . ILE A 1 89 ? -2.209 -17.031 -12.922 1 97.5 89 ILE A N 1
ATOM 736 C CA . ILE A 1 89 ? -2.527 -18.422 -12.617 1 97.5 89 ILE A CA 1
ATOM 737 C C . ILE A 1 89 ? -2.809 -19.172 -13.914 1 97.5 89 ILE A C 1
ATOM 739 O O . ILE A 1 89 ? -2.982 -18.562 -14.977 1 97.5 89 ILE A O 1
ATOM 743 N N . GLU A 1 90 ? -2.82 -20.469 -13.812 1 96.19 90 GLU A N 1
ATOM 744 C CA . GLU A 1 90 ? -3.195 -21.359 -14.898 1 96.19 90 GLU A CA 1
ATOM 745 C C . GLU A 1 90 ? -3.934 -22.594 -14.375 1 96.19 90 GLU A C 1
ATOM 747 O O . GLU A 1 90 ? -3.422 -23.312 -13.508 1 96.19 90 GLU A O 1
ATOM 752 N N . PHE A 1 91 ? -5.094 -22.812 -14.875 1 95.94 91 PHE A N 1
ATOM 753 C CA . PHE A 1 91 ? -5.816 -24.016 -14.492 1 95.94 91 PHE A CA 1
ATOM 754 C C . PHE A 1 91 ? -5.137 -25.25 -15.055 1 95.94 91 PHE A C 1
ATOM 756 O O . PHE A 1 91 ? -4.648 -25.234 -16.188 1 95.94 91 PHE A O 1
ATOM 763 N N . THR A 1 92 ? -5.137 -26.312 -14.273 1 93.5 92 THR A N 1
ATOM 764 C CA . THR A 1 92 ? -4.344 -27.484 -14.633 1 93.5 92 THR A CA 1
ATOM 765 C C . THR A 1 92 ? -5.242 -28.641 -15.062 1 93.5 92 THR A C 1
ATOM 767 O O . THR A 1 92 ? -4.758 -29.672 -15.523 1 93.5 92 THR A O 1
ATOM 770 N N . ASP A 1 93 ? -6.5 -28.531 -14.891 1 93.88 93 ASP A N 1
ATOM 771 C CA . ASP A 1 93 ? -7.434 -29.594 -15.25 1 93.88 93 ASP A CA 1
ATOM 772 C C . ASP A 1 93 ? -8.586 -29.047 -16.078 1 93.88 93 ASP A C 1
ATOM 774 O O . ASP A 1 93 ? -8.867 -27.844 -16.062 1 93.88 93 ASP A O 1
ATOM 778 N N . ASN A 1 94 ? -9.219 -29.891 -16.797 1 92.44 94 ASN A N 1
ATOM 779 C CA . ASN A 1 94 ? -10.312 -29.516 -17.688 1 92.44 94 ASN A CA 1
ATOM 780 C C . ASN A 1 94 ? -11.492 -28.938 -16.906 1 92.44 94 ASN A C 1
ATOM 782 O O . ASN A 1 94 ? -12.188 -28.047 -17.391 1 92.44 94 ASN A O 1
ATOM 786 N N . GLY A 1 95 ? -11.688 -29.391 -15.719 1 93.94 95 GLY A N 1
ATOM 787 C CA . GLY A 1 95 ? -12.789 -28.938 -14.891 1 93.94 95 GLY A CA 1
ATOM 788 C C . GLY A 1 95 ? -12.516 -27.609 -14.195 1 93.94 95 GLY A C 1
ATOM 789 O O . GLY A 1 95 ? -13.375 -27.078 -13.492 1 93.94 95 GLY A O 1
ATOM 790 N N . ARG A 1 96 ? -11.352 -27.109 -14.453 1 94.5 96 ARG A N 1
ATOM 791 C CA . ARG A 1 96 ? -10.938 -25.844 -13.859 1 94.5 96 ARG A CA 1
ATOM 792 C C . ARG A 1 96 ? -11.148 -25.844 -12.352 1 94.5 96 ARG A C 1
ATOM 794 O O . ARG A 1 96 ? -11.727 -24.906 -11.797 1 94.5 96 ARG A O 1
ATOM 801 N N . THR A 1 97 ? -10.734 -26.906 -11.656 1 95.38 97 THR A N 1
ATOM 802 C CA . THR A 1 97 ? -10.898 -27.062 -10.219 1 95.38 97 THR A CA 1
ATOM 803 C C . THR A 1 97 ? -9.57 -26.859 -9.492 1 95.38 97 THR A C 1
ATOM 805 O O . THR A 1 97 ? -9.547 -26.641 -8.281 1 95.38 97 THR A O 1
ATOM 808 N N . ARG A 1 98 ? -8.484 -27.047 -10.242 1 95.75 98 ARG A N 1
ATOM 809 C CA . ARG A 1 98 ? -7.137 -26.859 -9.711 1 95.75 98 ARG A CA 1
ATOM 810 C C . ARG A 1 98 ? -6.336 -25.891 -10.57 1 95.75 98 ARG A C 1
ATOM 812 O O . ARG A 1 98 ? -6.512 -25.844 -11.789 1 95.75 98 ARG A O 1
ATOM 819 N N . PHE A 1 99 ? -5.527 -25.109 -9.898 1 96.81 99 PHE A N 1
ATOM 820 C CA . PHE A 1 99 ? -4.77 -24.109 -10.648 1 96.81 99 PHE A CA 1
ATOM 821 C C . PHE A 1 99 ? -3.396 -23.891 -10.031 1 96.81 99 PHE A C 1
ATOM 823 O O . PHE A 1 99 ? -3.215 -24.094 -8.828 1 96.81 99 PHE A O 1
ATOM 830 N N . HIS A 1 100 ? -2.396 -23.562 -10.922 1 95.81 100 HIS A N 1
ATOM 831 C CA . HIS A 1 100 ? -1.087 -23.094 -10.484 1 95.81 100 HIS A CA 1
ATOM 832 C C . HIS A 1 100 ? -1.102 -21.594 -10.203 1 95.81 100 HIS A C 1
ATOM 834 O O . HIS A 1 100 ? -1.821 -20.844 -10.867 1 95.81 100 HIS A O 1
ATOM 840 N N . ILE A 1 101 ? -0.37 -21.172 -9.25 1 97.25 101 ILE A N 1
ATOM 841 C CA . ILE A 1 101 ? -0.192 -19.75 -8.93 1 97.25 101 ILE A CA 1
ATOM 842 C C . ILE A 1 101 ? 1.25 -19.344 -9.219 1 97.25 101 ILE A C 1
ATOM 844 O O . ILE A 1 101 ? 2.191 -19.969 -8.727 1 97.25 101 ILE A O 1
ATOM 848 N N . PHE A 1 102 ? 1.402 -18.25 -9.969 1 96.44 102 PHE A N 1
ATOM 849 C CA . PHE A 1 102 ? 2.727 -17.812 -10.398 1 96.44 102 PHE A CA 1
ATOM 850 C C . PHE A 1 102 ? 3.143 -16.547 -9.648 1 96.44 102 PHE A C 1
ATOM 852 O O . PHE A 1 102 ? 3.256 -15.477 -10.25 1 96.44 102 PHE A O 1
ATOM 859 N N . TRP A 1 103 ? 3.469 -16.688 -8.406 1 96.12 103 TRP A N 1
ATOM 860 C CA . TRP A 1 103 ? 4.027 -15.555 -7.684 1 96.12 103 TRP A CA 1
ATOM 861 C C . TRP A 1 103 ? 5.461 -15.273 -8.125 1 96.12 103 TRP A C 1
ATOM 863 O O . TRP A 1 103 ? 6.004 -14.203 -7.848 1 96.12 103 TRP A O 1
ATOM 873 N N . ARG A 1 104 ? 6.078 -16.188 -8.797 1 95.38 104 ARG A N 1
ATOM 874 C CA . ARG A 1 104 ? 7.281 -16.031 -9.609 1 95.38 104 ARG A CA 1
ATOM 875 C C . ARG A 1 104 ? 7.082 -16.656 -10.992 1 95.38 104 ARG A C 1
ATOM 877 O O . ARG A 1 104 ? 6.676 -17.812 -11.109 1 95.38 104 ARG A O 1
ATOM 884 N N . ARG A 1 105 ? 7.348 -15.875 -11.945 1 94.56 105 ARG A N 1
ATOM 885 C CA . ARG A 1 105 ? 7.094 -16.312 -13.312 1 94.56 105 ARG A CA 1
ATOM 886 C C . ARG A 1 105 ? 8.008 -17.469 -13.695 1 94.56 105 ARG A C 1
ATOM 888 O O . ARG A 1 105 ? 9.156 -17.531 -13.258 1 94.56 105 ARG A O 1
ATOM 895 N N . PRO A 1 106 ? 7.484 -18.312 -14.609 1 94.69 106 PRO A N 1
ATOM 896 C CA . PRO A 1 106 ? 8.289 -19.453 -15.055 1 94.69 106 PRO A CA 1
ATOM 897 C C . PRO A 1 106 ? 9.617 -19.031 -15.68 1 94.69 106 PRO A C 1
ATOM 899 O O . PRO A 1 106 ? 10.633 -19.688 -15.484 1 94.69 106 PRO A O 1
ATOM 902 N N . ASP A 1 107 ? 9.625 -17.984 -16.422 1 96.06 107 ASP A N 1
ATOM 903 C CA . ASP A 1 107 ? 10.852 -17.531 -17.078 1 96.06 107 ASP A CA 1
ATOM 904 C C . ASP A 1 107 ? 11.883 -17.062 -16.047 1 96.06 107 ASP A C 1
ATOM 906 O O . ASP A 1 107 ? 13.094 -17.188 -16.266 1 96.06 107 ASP A O 1
ATOM 910 N N . VAL A 1 108 ? 11.391 -16.562 -14.977 1 96.81 108 VAL A N 1
ATOM 911 C CA . VAL A 1 108 ? 12.289 -16.141 -13.914 1 96.81 108 VAL A CA 1
ATOM 912 C C . VAL A 1 108 ? 12.938 -17.375 -13.273 1 96.81 108 VAL A C 1
ATOM 914 O O . VAL A 1 108 ? 14.156 -17.391 -13.055 1 96.81 108 VAL A O 1
ATOM 917 N N . TRP A 1 109 ? 12.125 -18.359 -12.992 1 97 109 TRP A N 1
ATOM 918 C CA . TRP A 1 109 ? 12.648 -19.625 -12.508 1 97 109 TRP A CA 1
ATOM 919 C C . TRP A 1 109 ? 13.688 -20.188 -13.469 1 97 109 TRP A C 1
ATOM 921 O O . TRP A 1 109 ? 14.742 -20.672 -13.047 1 97 109 TRP A O 1
ATOM 931 N N . ALA A 1 110 ? 13.344 -20.109 -14.719 1 98.25 110 ALA A N 1
ATOM 932 C CA . ALA A 1 110 ? 14.219 -20.625 -15.773 1 98.25 110 ALA A CA 1
ATOM 933 C C . ALA A 1 110 ? 15.602 -19.984 -15.688 1 98.25 110 ALA A C 1
ATOM 935 O O . ALA A 1 110 ? 16.625 -20.688 -15.656 1 98.25 110 ALA A O 1
ATOM 936 N N . ASN A 1 111 ? 15.586 -18.75 -15.586 1 98.25 111 ASN A N 1
ATOM 937 C CA . ASN A 1 111 ? 16.844 -18.016 -15.531 1 98.25 111 ASN A CA 1
ATOM 938 C C . ASN A 1 111 ? 17.641 -18.359 -14.281 1 98.25 111 ASN A C 1
ATOM 940 O O . ASN A 1 111 ? 18.859 -18.516 -14.344 1 98.25 111 ASN A O 1
ATOM 944 N N . MET A 1 112 ? 17 -18.531 -13.227 1 98.19 112 MET A N 1
ATOM 945 C CA . MET A 1 112 ? 17.672 -18.859 -11.977 1 98.19 112 MET A CA 1
ATOM 946 C C . MET A 1 112 ? 18.312 -20.25 -12.062 1 98.19 112 MET A C 1
ATOM 948 O O . MET A 1 112 ? 19.453 -20.422 -11.648 1 98.19 112 MET A O 1
ATOM 952 N N . ILE A 1 113 ? 17.578 -21.125 -12.562 1 98.38 113 ILE A N 1
ATOM 953 C CA . ILE A 1 113 ? 18.062 -22.5 -12.68 1 98.38 113 ILE A CA 1
ATOM 954 C C . ILE A 1 113 ? 19.234 -22.562 -13.641 1 98.38 113 ILE A C 1
ATOM 956 O O . ILE A 1 113 ? 20.234 -23.219 -13.367 1 98.38 113 ILE A O 1
ATOM 960 N N . TYR A 1 114 ? 19.109 -21.859 -14.727 1 98.62 114 TYR A N 1
ATOM 961 C CA . TYR A 1 114 ? 20.188 -21.844 -15.711 1 98.62 114 TYR A CA 1
ATOM 962 C C . TYR A 1 114 ? 21.453 -21.219 -15.133 1 98.62 114 TYR A C 1
ATOM 964 O O . TYR A 1 114 ? 22.547 -21.734 -15.312 1 98.62 114 TYR A O 1
ATOM 972 N N . GLN A 1 115 ? 21.266 -20.141 -14.445 1 98.44 115 GLN A N 1
ATOM 973 C CA . GLN A 1 115 ? 22.406 -19.469 -13.828 1 98.44 115 GLN A CA 1
ATOM 974 C C . GLN A 1 115 ? 23.094 -20.391 -12.812 1 98.44 115 GLN A C 1
ATOM 976 O O . GLN A 1 115 ? 24.328 -20.422 -12.742 1 98.44 115 GLN A O 1
ATOM 981 N N . TRP A 1 116 ? 22.281 -21.047 -12.047 1 98.44 116 TRP A N 1
ATOM 982 C CA . TRP A 1 116 ? 22.812 -22.016 -11.102 1 98.44 116 TRP A CA 1
ATOM 983 C C . TRP A 1 116 ? 23.625 -23.078 -11.828 1 98.44 116 TRP A C 1
ATOM 985 O O . TRP A 1 116 ? 24.719 -23.438 -11.383 1 98.44 116 TRP A O 1
ATOM 995 N N . ALA A 1 117 ? 23.109 -23.625 -12.938 1 98.19 117 ALA A N 1
ATOM 996 C CA . ALA A 1 117 ? 23.797 -24.641 -13.719 1 98.19 117 ALA A CA 1
ATOM 997 C C . ALA A 1 117 ? 25.141 -24.109 -14.242 1 98.19 117 ALA A C 1
ATOM 999 O O . ALA A 1 117 ? 26.141 -24.828 -14.219 1 98.19 117 ALA A O 1
ATOM 1000 N N . VAL A 1 118 ? 25.109 -22.859 -14.648 1 97.94 118 VAL A N 1
ATOM 1001 C CA . VAL A 1 118 ? 26.312 -22.219 -15.141 1 97.94 118 VAL A CA 1
ATOM 1002 C C . VAL A 1 118 ? 27.328 -22.062 -14.008 1 97.94 118 VAL A C 1
ATOM 1004 O O . VAL A 1 118 ? 28.484 -22.484 -14.141 1 97.94 118 VAL A O 1
ATOM 1007 N N . GLU A 1 119 ? 26.891 -21.625 -12.945 1 97.5 119 GLU A N 1
ATOM 1008 C CA . GLU A 1 119 ? 27.766 -21.312 -11.812 1 97.5 119 GLU A CA 1
ATOM 1009 C C . GLU A 1 119 ? 28.359 -22.578 -11.211 1 97.5 119 GLU A C 1
ATOM 1011 O O . GLU A 1 119 ? 29.453 -22.562 -10.656 1 97.5 119 GLU A O 1
ATOM 1016 N N . ASN A 1 120 ? 27.75 -23.656 -11.383 1 97.12 120 ASN A N 1
ATOM 1017 C CA . ASN A 1 120 ? 28.188 -24.906 -10.781 1 97.12 120 ASN A CA 1
ATOM 1018 C C . ASN A 1 120 ? 28.766 -25.859 -11.82 1 97.12 120 ASN A C 1
ATOM 1020 O O . ASN A 1 120 ? 29.016 -27.031 -11.531 1 97.12 120 ASN A O 1
ATOM 1024 N N . ALA A 1 121 ? 28.891 -25.422 -13.086 1 97 121 ALA A N 1
ATOM 1025 C CA . ALA A 1 121 ? 29.516 -26.156 -14.172 1 97 121 ALA A CA 1
ATOM 1026 C C . ALA A 1 121 ? 28.719 -27.406 -14.539 1 97 121 ALA A C 1
ATOM 1028 O O . ALA A 1 121 ? 29.297 -28.484 -14.734 1 97 121 ALA A O 1
ATOM 1029 N N . PHE A 1 122 ? 27.406 -27.203 -14.562 1 97.62 122 PHE A N 1
ATOM 1030 C CA . PHE A 1 122 ? 26.547 -28.344 -14.914 1 97.62 122 PHE A CA 1
ATOM 1031 C C . PHE A 1 122 ? 26.109 -28.25 -16.375 1 97.62 122 PHE A C 1
ATOM 1033 O O . PHE A 1 122 ? 25.234 -29 -16.797 1 97.62 122 PHE A O 1
ATOM 1040 N N . LEU A 1 123 ? 26.688 -27.328 -17.094 1 97.69 123 LEU A N 1
ATOM 1041 C CA . LEU A 1 123 ? 26.359 -27.281 -18.516 1 97.69 123 LEU A CA 1
ATOM 1042 C C . LEU A 1 123 ? 26.734 -28.594 -19.203 1 97.69 123 LEU A C 1
ATOM 1044 O O . LEU A 1 123 ? 27.781 -29.172 -18.922 1 97.69 123 LEU A O 1
ATOM 1048 N N . ASN A 1 124 ? 25.906 -29.047 -20.031 1 97.5 124 ASN A N 1
ATOM 1049 C CA . ASN A 1 124 ? 26.078 -30.234 -20.844 1 97.5 124 ASN A CA 1
ATOM 1050 C C . ASN A 1 124 ? 26.125 -31.5 -20 1 97.5 124 ASN A C 1
ATOM 1052 O O . ASN A 1 124 ? 26.609 -32.531 -20.438 1 97.5 124 ASN A O 1
ATOM 1056 N N . THR A 1 125 ? 25.75 -31.375 -18.797 1 97.19 125 THR A N 1
ATOM 1057 C CA . THR A 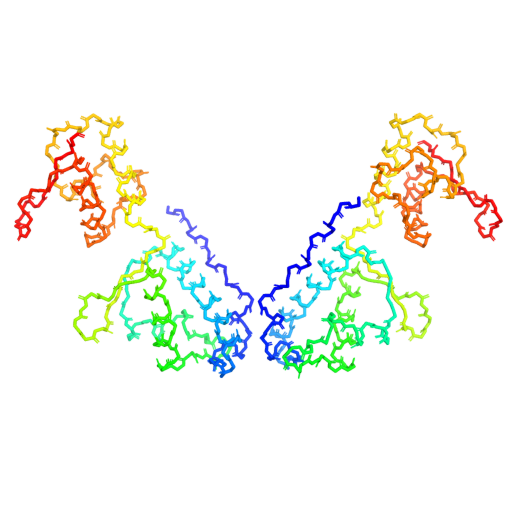1 125 ? 25.625 -32.5 -17.891 1 97.19 125 THR A CA 1
ATOM 1058 C C . THR A 1 125 ? 24.156 -32.875 -17.672 1 97.19 125 THR A C 1
ATOM 1060 O O . THR A 1 125 ? 23.359 -32.031 -17.25 1 97.19 125 THR A O 1
ATOM 1063 N N . PRO A 1 126 ? 23.812 -34.062 -18 1 97.5 126 PRO A N 1
ATOM 1064 C CA . PRO A 1 126 ? 22.422 -34.438 -17.734 1 97.5 126 PRO A CA 1
ATOM 1065 C C . PRO A 1 126 ? 22.094 -34.531 -16.25 1 97.5 126 PRO A C 1
ATOM 1067 O O . PRO A 1 126 ? 22.859 -35.094 -15.469 1 97.5 126 PRO A O 1
ATOM 1070 N N . LEU A 1 127 ? 21.078 -33.938 -15.875 1 97.62 127 LEU A N 1
ATOM 1071 C CA . LEU A 1 127 ? 20.578 -33.938 -14.5 1 97.62 127 LEU A CA 1
ATOM 1072 C C . LEU A 1 127 ? 19.141 -34.406 -14.445 1 97.62 127 LEU A C 1
ATOM 1074 O O . LEU A 1 127 ? 18.344 -34.094 -15.328 1 97.62 127 LEU A O 1
ATOM 1078 N N . THR A 1 128 ? 18.797 -35.188 -13.43 1 97 128 THR A N 1
ATOM 1079 C CA . THR A 1 128 ? 17.391 -35.562 -13.234 1 97 128 THR A CA 1
ATOM 1080 C C . THR A 1 128 ? 16.625 -34.375 -12.625 1 97 128 THR A C 1
ATOM 1082 O O . THR A 1 128 ? 17.219 -33.5 -11.984 1 97 128 THR A O 1
ATOM 1085 N N . LEU A 1 129 ? 15.352 -34.375 -12.891 1 97.38 129 LEU A N 1
ATOM 1086 C CA . LEU A 1 129 ? 14.508 -33.375 -12.266 1 97.38 129 LEU A CA 1
ATOM 1087 C C . LEU A 1 129 ? 14.617 -33.438 -10.742 1 97.38 129 LEU A C 1
ATOM 1089 O O . LEU A 1 129 ? 14.594 -32.406 -10.078 1 97.38 129 LEU A O 1
ATOM 1093 N N . TYR A 1 130 ? 14.758 -34.656 -10.211 1 96.19 130 TYR A N 1
ATOM 1094 C CA . TYR A 1 130 ? 14.891 -34.844 -8.773 1 96.19 130 TYR A CA 1
ATOM 1095 C C . TYR A 1 130 ? 16.156 -34.188 -8.242 1 96.19 130 TYR A C 1
ATOM 1097 O O . TYR A 1 130 ? 16.125 -33.562 -7.188 1 96.19 130 TYR A O 1
ATOM 1105 N N . GLU A 1 131 ? 17.219 -34.312 -8.938 1 96.38 131 GLU A N 1
ATOM 1106 C CA . GLU A 1 131 ? 18.484 -33.688 -8.531 1 96.38 131 GLU A CA 1
ATOM 1107 C C . GLU A 1 131 ? 18.375 -32.188 -8.469 1 96.38 131 GLU A C 1
ATOM 1109 O O . GLU A 1 131 ? 19 -31.547 -7.617 1 96.38 131 GLU A O 1
ATOM 1114 N N . ILE A 1 132 ? 17.609 -31.672 -9.328 1 97.31 132 ILE A N 1
ATOM 1115 C CA . ILE A 1 132 ? 17.438 -30.219 -9.383 1 97.31 132 ILE A CA 1
ATOM 1116 C C . ILE A 1 132 ? 16.641 -29.75 -8.164 1 97.31 132 ILE A C 1
ATOM 1118 O O . ILE A 1 132 ? 16.984 -28.75 -7.539 1 97.31 132 ILE A O 1
ATOM 1122 N N . THR A 1 133 ? 15.609 -30.453 -7.789 1 96.69 133 THR A N 1
ATOM 1123 C CA . THR A 1 133 ? 14.68 -29.938 -6.781 1 96.69 133 THR A CA 1
ATOM 1124 C C . THR A 1 133 ? 14.984 -30.547 -5.414 1 96.69 133 THR A C 1
ATOM 1126 O O . THR A 1 133 ? 14.539 -30.031 -4.387 1 96.69 133 THR A O 1
ATOM 1129 N N . HIS A 1 134 ? 15.789 -31.656 -5.316 1 96.62 134 HIS A N 1
ATOM 1130 C CA . HIS A 1 134 ? 16 -32.344 -4.039 1 96.62 134 HIS A CA 1
ATOM 1131 C C . HIS A 1 134 ? 17.484 -32.656 -3.838 1 96.62 134 HIS A C 1
ATOM 1133 O O . HIS A 1 134 ? 17.859 -33.25 -2.82 1 96.62 134 HIS A O 1
ATOM 1139 N N . GLY A 1 135 ? 18.266 -32.344 -4.742 1 96.06 135 GLY A N 1
ATOM 1140 C CA . GLY A 1 135 ? 19.688 -32.656 -4.668 1 96.06 135 GLY A CA 1
ATOM 1141 C C . GLY A 1 135 ? 20.422 -31.844 -3.627 1 96.06 135 GLY A C 1
ATOM 1142 O O . GLY A 1 135 ? 19.984 -30.766 -3.24 1 96.06 135 GLY A O 1
ATOM 1143 N N . ASP A 1 136 ? 21.562 -32.25 -3.27 1 95.69 136 ASP A N 1
ATOM 1144 C CA . ASP A 1 136 ? 22.391 -31.578 -2.273 1 95.69 136 ASP A CA 1
ATOM 1145 C C . ASP A 1 136 ? 22.938 -30.25 -2.801 1 95.69 136 ASP A C 1
ATOM 1147 O O . ASP A 1 136 ? 23.125 -29.297 -2.035 1 95.69 136 ASP A O 1
ATOM 1151 N N . ASP A 1 137 ? 23.141 -30.188 -4.031 1 94.62 137 ASP A N 1
ATOM 1152 C CA . ASP A 1 137 ? 23.766 -29.031 -4.648 1 94.62 137 ASP A CA 1
ATOM 1153 C C . ASP A 1 137 ? 22.781 -27.859 -4.719 1 94.62 137 ASP A C 1
ATOM 1155 O O . ASP A 1 137 ? 23.172 -26.719 -4.98 1 94.62 137 ASP A O 1
ATOM 1159 N N . THR A 1 138 ? 21.469 -28.188 -4.492 1 96.62 138 THR A N 1
ATOM 1160 C CA . THR A 1 138 ? 20.484 -27.141 -4.695 1 96.62 138 THR A CA 1
ATOM 1161 C C . THR A 1 138 ? 19.828 -26.75 -3.369 1 96.62 138 THR A C 1
ATOM 1163 O O . THR A 1 138 ? 18.875 -25.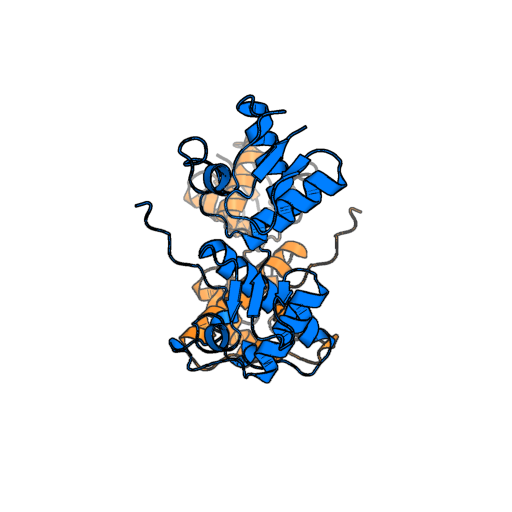969 -3.348 1 96.62 138 THR A O 1
ATOM 1166 N N . THR A 1 139 ? 20.328 -27.172 -2.223 1 95.62 139 THR A N 1
ATOM 1167 C CA . THR A 1 139 ? 19.688 -26.984 -0.92 1 95.62 139 THR A CA 1
ATOM 1168 C C . THR A 1 139 ? 19.578 -25.5 -0.579 1 95.62 139 THR A C 1
ATOM 1170 O O . THR A 1 139 ? 18.672 -25.094 0.151 1 95.62 139 THR A O 1
ATOM 1173 N N . ASN A 1 140 ? 20.484 -24.703 -1.18 1 95 140 ASN A N 1
ATOM 1174 C CA . ASN A 1 140 ? 20.484 -23.281 -0.865 1 95 140 ASN A CA 1
ATOM 1175 C C . ASN A 1 140 ? 19.812 -22.453 -1.961 1 95 140 ASN A C 1
ATOM 1177 O O . ASN A 1 140 ? 19.797 -21.234 -1.898 1 95 140 ASN A O 1
ATOM 1181 N N . GLU A 1 141 ? 19.297 -23.125 -2.908 1 96.31 141 GLU A N 1
ATOM 1182 C CA . GLU A 1 141 ? 18.641 -22.438 -4.02 1 96.31 141 GLU A CA 1
ATOM 1183 C C . GLU A 1 141 ? 17.156 -22.25 -3.764 1 96.31 141 GLU A C 1
ATOM 1185 O O . GLU A 1 141 ? 16.516 -23.125 -3.154 1 96.31 141 GLU A O 1
ATOM 1190 N N . SER A 1 142 ? 16.562 -21.188 -4.344 1 94 142 SER A N 1
ATOM 1191 C CA . SER A 1 142 ? 15.156 -20.875 -4.145 1 94 142 SER A CA 1
ATOM 1192 C C . SER A 1 142 ? 14.266 -21.922 -4.812 1 94 142 SER A C 1
ATOM 1194 O O . SER A 1 142 ? 13.109 -22.094 -4.43 1 94 142 SER A O 1
ATOM 1196 N N . PHE A 1 143 ? 14.82 -22.562 -5.766 1 96.31 143 PHE A N 1
ATOM 1197 C CA . PHE A 1 143 ? 14 -23.516 -6.492 1 96.31 143 PHE A CA 1
ATOM 1198 C C . PHE A 1 143 ? 14.133 -24.922 -5.898 1 96.31 143 PHE A C 1
ATOM 1200 O O . PHE A 1 143 ? 13.578 -25.875 -6.43 1 96.31 143 PHE A O 1
ATOM 1207 N N . HIS A 1 144 ? 14.859 -25.016 -4.77 1 95.06 144 HIS A N 1
ATOM 1208 C CA . HIS A 1 144 ? 14.852 -26.281 -4.039 1 95.06 144 HIS A CA 1
ATOM 1209 C C . HIS A 1 144 ? 13.438 -26.641 -3.576 1 95.06 144 HIS A C 1
ATOM 1211 O O . HIS A 1 144 ? 12.719 -25.781 -3.049 1 95.06 144 HIS A O 1
ATOM 1217 N N . ASN A 1 145 ? 12.914 -27.906 -3.861 1 93.62 145 ASN A N 1
ATOM 1218 C CA . ASN A 1 145 ? 11.586 -28.406 -3.514 1 93.62 145 ASN A CA 1
ATOM 1219 C C . ASN A 1 145 ? 10.508 -27.797 -4.402 1 93.62 145 ASN A C 1
ATOM 1221 O O . ASN A 1 145 ? 9.32 -27.828 -4.055 1 93.62 145 ASN A O 1
ATOM 1225 N N . LEU A 1 146 ? 10.906 -27.219 -5.477 1 94.62 146 LEU A N 1
ATOM 1226 C CA . LEU A 1 146 ? 9.953 -26.688 -6.441 1 94.62 146 LEU A CA 1
ATOM 1227 C C . LEU A 1 146 ? 9.047 -27.797 -6.98 1 94.62 146 LEU A C 1
ATOM 1229 O O . LEU A 1 146 ? 9.516 -28.906 -7.258 1 94.62 146 LEU A O 1
ATOM 1233 N N . GLU A 1 147 ? 7.828 -27.469 -7.082 1 93.31 147 GLU A N 1
ATOM 1234 C CA . GLU A 1 147 ? 6.895 -28.438 -7.633 1 93.31 147 GLU A CA 1
ATOM 1235 C C . GLU A 1 147 ? 7.273 -28.828 -9.062 1 93.31 147 GLU A C 1
ATOM 1237 O O . GLU A 1 147 ? 7.668 -27.969 -9.852 1 93.31 147 GLU A O 1
ATOM 1242 N N . ARG A 1 148 ? 7.027 -30.031 -9.398 1 94 148 ARG A N 1
ATOM 1243 C CA . ARG A 1 148 ? 7.422 -30.578 -10.688 1 94 148 ARG A CA 1
ATOM 1244 C C . ARG A 1 148 ? 6.82 -29.781 -11.836 1 94 148 ARG A C 1
ATOM 1246 O O . ARG A 1 148 ? 7.516 -29.453 -12.805 1 94 148 ARG A O 1
ATOM 1253 N N . GLU A 1 149 ? 5.57 -29.531 -11.703 1 93.31 149 GLU A N 1
ATOM 1254 C CA . GLU A 1 149 ? 4.883 -28.859 -12.805 1 93.31 149 GLU A CA 1
ATOM 1255 C C . GLU A 1 149 ? 5.465 -27.469 -13.062 1 93.31 149 GLU A C 1
ATOM 1257 O O . GLU A 1 149 ? 5.594 -27.047 -14.211 1 93.31 149 GLU A O 1
ATOM 1262 N N . ILE A 1 150 ? 5.793 -26.797 -12.039 1 94.5 150 ILE A N 1
ATOM 1263 C CA . ILE A 1 150 ? 6.387 -25.469 -12.164 1 94.5 150 ILE A CA 1
ATOM 1264 C C . ILE A 1 150 ? 7.789 -25.594 -12.758 1 94.5 150 ILE A C 1
ATOM 1266 O O . ILE A 1 150 ? 8.172 -24.797 -13.625 1 94.5 150 ILE A O 1
ATOM 1270 N N . LEU A 1 151 ? 8.508 -26.578 -12.297 1 96.75 151 LEU A N 1
ATOM 1271 C CA . LEU A 1 151 ? 9.836 -26.844 -12.844 1 96.75 151 LEU A CA 1
ATOM 1272 C C . LEU A 1 151 ? 9.766 -27.109 -14.344 1 96.75 151 LEU A C 1
ATOM 1274 O O . LEU A 1 151 ? 10.547 -26.547 -15.117 1 96.75 151 LEU A O 1
ATOM 1278 N N . MET A 1 152 ? 8.883 -27.891 -14.688 1 96.56 152 MET A N 1
ATOM 1279 C CA . MET A 1 152 ? 8.727 -28.25 -16.094 1 96.56 152 MET A CA 1
ATOM 1280 C C . MET A 1 152 ? 8.445 -27.016 -16.938 1 96.56 152 MET A C 1
ATOM 1282 O O . MET A 1 152 ? 8.992 -26.875 -18.047 1 96.56 152 MET A O 1
ATOM 1286 N N . LYS A 1 153 ? 7.648 -26.156 -16.453 1 95.56 153 LYS A N 1
ATOM 1287 C CA . LYS A 1 153 ? 7.363 -24.922 -17.172 1 95.56 153 LYS A CA 1
ATOM 1288 C C . LYS A 1 153 ? 8.617 -24.078 -17.328 1 95.56 153 LYS A C 1
ATOM 1290 O O . LYS A 1 153 ? 8.859 -23.5 -18.391 1 95.56 153 LYS A O 1
ATOM 1295 N N . ALA A 1 154 ? 9.352 -24 -16.281 1 97.62 154 ALA A N 1
ATOM 1296 C CA . ALA A 1 154 ? 10.602 -23.25 -16.312 1 97.62 154 ALA A CA 1
ATOM 1297 C C . ALA A 1 154 ? 11.57 -23.844 -17.328 1 97.62 154 ALA A C 1
ATOM 1299 O O . ALA A 1 154 ? 12.148 -23.125 -18.156 1 97.62 154 ALA A O 1
ATOM 1300 N N . LEU A 1 155 ? 11.695 -25.141 -17.281 1 98.44 155 LEU A N 1
ATOM 1301 C CA . LEU A 1 155 ? 12.633 -25.812 -18.172 1 98.44 155 LEU A CA 1
ATOM 1302 C C . LEU A 1 155 ? 12.172 -25.719 -19.625 1 98.44 155 LEU A C 1
ATOM 1304 O O . LEU A 1 155 ? 13 -25.641 -20.531 1 98.44 155 LEU A O 1
ATOM 1308 N N . THR A 1 156 ? 10.938 -25.719 -19.812 1 97.69 156 THR A N 1
ATOM 1309 C CA . THR A 1 156 ? 10.391 -25.531 -21.156 1 97.69 156 THR A CA 1
ATOM 1310 C C . THR A 1 156 ? 10.766 -24.156 -21.703 1 97.69 156 THR A C 1
ATOM 1312 O O . THR A 1 156 ? 11.086 -24.016 -22.891 1 97.69 156 THR A O 1
ATOM 1315 N N . CYS A 1 157 ? 10.703 -23.156 -20.906 1 97.56 157 CYS A N 1
ATOM 1316 C CA . CYS A 1 157 ? 11.156 -21.828 -21.297 1 97.56 157 CYS A CA 1
ATOM 1317 C C . CYS A 1 157 ? 12.594 -21.859 -21.797 1 97.56 157 CYS A C 1
ATOM 1319 O O . CYS A 1 157 ? 12.914 -21.266 -22.828 1 97.56 157 CYS A O 1
ATOM 1321 N N . LEU A 1 158 ? 13.414 -22.578 -21.078 1 98.5 158 LEU A N 1
ATOM 1322 C CA . LEU A 1 158 ? 14.812 -22.703 -21.453 1 98.5 158 LEU A CA 1
ATOM 1323 C C . LEU A 1 158 ? 14.961 -23.438 -22.781 1 98.5 158 LEU A C 1
ATOM 1325 O O . LEU A 1 158 ? 15.797 -23.078 -23.609 1 98.5 158 LEU A O 1
ATOM 1329 N N . GLU A 1 159 ? 14.164 -24.469 -22.906 1 98.31 159 GLU A N 1
ATOM 1330 C CA . GLU A 1 159 ? 14.219 -25.234 -24.141 1 98.31 159 GLU A CA 1
ATOM 1331 C C . GLU A 1 159 ? 13.805 -24.375 -25.344 1 98.31 159 GLU A C 1
ATOM 1333 O O . GLU A 1 159 ? 14.43 -24.438 -26.406 1 98.31 159 GLU A O 1
ATOM 1338 N N . GLU A 1 160 ? 12.812 -23.594 -25.141 1 97.81 160 GLU A N 1
ATOM 1339 C CA . GLU A 1 160 ? 12.352 -22.688 -26.188 1 97.81 160 GLU A CA 1
ATOM 1340 C C . GLU A 1 160 ? 13.445 -21.688 -26.562 1 97.81 160 GLU A C 1
ATOM 1342 O O . GLU A 1 160 ? 13.531 -21.25 -27.719 1 97.81 160 GLU A O 1
ATOM 1347 N N . GLN A 1 161 ? 14.289 -21.422 -25.656 1 97.56 161 GLN A N 1
ATOM 1348 C CA . GLN A 1 161 ? 15.406 -20.5 -25.859 1 97.56 161 GLN A CA 1
ATOM 1349 C C . GLN A 1 161 ? 16.656 -21.25 -26.328 1 97.56 161 GLN A C 1
ATOM 1351 O O . GLN A 1 161 ? 17.719 -20.656 -26.469 1 97.56 161 GLN A O 1
ATOM 1356 N N . ARG A 1 162 ? 16.516 -22.531 -26.453 1 97.69 162 ARG A N 1
ATOM 1357 C CA . ARG A 1 162 ? 17.609 -23.406 -26.891 1 97.69 162 ARG A CA 1
ATOM 1358 C C . ARG A 1 162 ? 18.734 -23.438 -25.859 1 97.69 162 ARG A C 1
ATOM 1360 O O . ARG A 1 162 ? 19.906 -23.531 -26.219 1 97.69 162 ARG A O 1
ATOM 1367 N N . ARG A 1 163 ? 18.312 -23.406 -24.562 1 98.44 163 ARG A N 1
ATOM 1368 C CA . ARG A 1 163 ? 19.281 -23.406 -23.484 1 98.44 163 ARG A CA 1
ATOM 1369 C C . ARG A 1 163 ? 19.203 -24.703 -22.672 1 98.44 163 ARG A C 1
ATOM 1371 O O . ARG A 1 163 ? 19.984 -24.891 -21.734 1 98.44 163 ARG A O 1
ATOM 1378 N N . ALA A 1 164 ? 18.297 -25.484 -23.094 1 98.69 164 ALA A N 1
ATOM 1379 C CA . ALA A 1 164 ? 18.156 -26.766 -22.406 1 98.69 164 ALA A CA 1
ATOM 1380 C C . ALA A 1 164 ? 17.531 -27.812 -23.328 1 98.69 164 ALA A C 1
ATOM 1382 O O . ALA A 1 164 ? 16.875 -27.453 -24.312 1 98.69 164 ALA A O 1
ATOM 1383 N N . GLN A 1 165 ? 17.812 -28.969 -23.031 1 98.38 165 GLN A N 1
ATOM 1384 C CA . GLN A 1 165 ? 17.172 -30.125 -23.656 1 98.38 165 GLN A CA 1
ATOM 1385 C C . GLN A 1 165 ? 16.531 -31.031 -22.625 1 98.38 165 GLN A C 1
ATOM 1387 O O . GLN A 1 165 ? 17.219 -31.594 -21.781 1 98.38 165 GLN A O 1
ATOM 1392 N N . LEU A 1 166 ? 15.273 -31.156 -22.719 1 98.19 166 LEU A N 1
ATOM 1393 C CA . LEU A 1 166 ? 14.547 -32.031 -21.828 1 98.19 166 LEU A CA 1
ATOM 1394 C C . LEU A 1 166 ? 14.734 -33.5 -22.234 1 98.19 166 LEU A C 1
ATOM 1396 O O . LEU A 1 166 ? 14.773 -33.812 -23.438 1 98.19 166 LEU A O 1
ATOM 1400 N N . MET A 1 167 ? 14.859 -34.25 -21.234 1 96.75 167 MET A N 1
ATOM 1401 C CA . MET A 1 167 ? 15.164 -35.656 -21.5 1 96.75 167 MET A CA 1
ATOM 1402 C C . MET A 1 167 ? 14.211 -36.562 -20.734 1 96.75 167 MET A C 1
ATOM 1404 O O . MET A 1 167 ? 13.914 -36.344 -19.562 1 96.75 167 MET A O 1
ATOM 1408 N N . ASN A 1 168 ? 13.695 -37.688 -21.469 1 95.69 168 ASN A N 1
ATOM 1409 C CA . ASN A 1 168 ? 12.938 -38.781 -20.875 1 95.69 168 ASN A CA 1
ATOM 1410 C C . ASN A 1 168 ? 11.688 -38.281 -20.172 1 95.69 168 ASN A C 1
ATOM 1412 O O . ASN A 1 168 ? 11.359 -38.75 -19.062 1 95.69 168 ASN A O 1
ATOM 1416 N N . ILE A 1 169 ? 11.055 -37.312 -20.75 1 93.06 169 ILE A N 1
ATOM 1417 C CA . ILE A 1 169 ? 9.898 -36.688 -20.109 1 93.06 169 ILE A CA 1
ATOM 1418 C C . ILE A 1 169 ? 8.734 -37.688 -20.078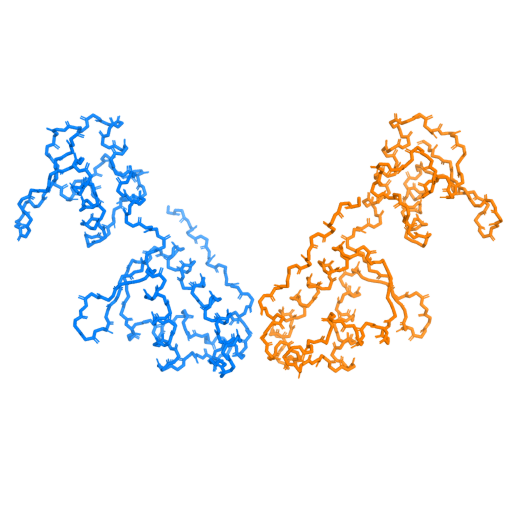 1 93.06 169 ILE A C 1
ATOM 1420 O O . ILE A 1 169 ? 8.391 -38.281 -21.109 1 93.06 169 ILE A O 1
ATOM 1424 N N . GLY A 1 170 ? 8.109 -37.875 -18.922 1 90.44 170 GLY A N 1
ATOM 1425 C CA . GLY A 1 170 ? 7.035 -38.844 -18.75 1 90.44 170 GLY A CA 1
ATOM 1426 C C . GLY A 1 170 ? 7.512 -40.188 -18.266 1 90.44 170 GLY A C 1
ATOM 1427 O O . GLY A 1 170 ? 6.703 -41.062 -17.891 1 90.44 170 GLY A O 1
ATOM 1428 N N . GLY A 1 171 ? 8.844 -40.344 -18.172 1 89.81 171 GLY A N 1
ATOM 1429 C CA . GLY A 1 171 ? 9.438 -41.594 -17.719 1 89.81 171 GLY A CA 1
ATOM 1430 C C . GLY A 1 171 ? 9.961 -41.531 -16.312 1 89.81 171 GLY A C 1
ATOM 1431 O O . GLY A 1 171 ? 9.727 -40.562 -15.594 1 89.81 171 GLY A O 1
ATOM 1432 N N . GLU A 1 172 ? 10.578 -42.625 -15.844 1 87.88 172 GLU A N 1
ATOM 1433 C CA . GLU A 1 172 ? 11.078 -42.75 -14.477 1 87.88 172 GLU A CA 1
ATOM 1434 C C . GLU A 1 172 ? 12.273 -41.844 -14.242 1 87.88 172 GLU A C 1
ATOM 1436 O O . GLU A 1 172 ? 12.477 -41.344 -13.125 1 87.88 172 GLU A O 1
ATOM 1441 N N . ASN A 1 173 ? 13 -41.5 -15.336 1 89.38 173 ASN A N 1
ATOM 1442 C CA . ASN A 1 173 ? 14.227 -40.75 -15.18 1 89.38 173 ASN A CA 1
ATOM 1443 C C . ASN A 1 173 ? 14.188 -39.438 -15.984 1 89.38 173 ASN A C 1
ATOM 1445 O O . ASN A 1 173 ? 15.102 -39.156 -16.75 1 89.38 173 ASN A O 1
ATOM 1449 N N . GLU A 1 174 ? 13.102 -38.625 -15.648 1 96.19 174 GLU A N 1
ATOM 1450 C CA . GLU A 1 174 ? 13 -37.344 -16.328 1 96.19 174 GLU A CA 1
ATOM 1451 C C . GLU A 1 174 ? 14.195 -36.469 -16 1 96.19 174 GLU A C 1
ATOM 1453 O O . GLU A 1 174 ? 14.664 -36.438 -14.859 1 96.19 174 GLU A O 1
ATOM 1458 N N . GLY A 1 175 ? 14.742 -35.812 -17.047 1 97.56 175 GLY A N 1
ATOM 1459 C CA . GLY A 1 175 ? 15.922 -35 -16.797 1 97.56 175 GLY A CA 1
ATOM 1460 C C . GLY A 1 175 ? 16.047 -33.844 -17.766 1 97.56 175 GLY A C 1
ATOM 1461 O O . GLY A 1 175 ? 15.109 -33.531 -18.5 1 97.56 175 GLY A O 1
ATOM 1462 N N . VAL A 1 176 ? 17.125 -33.156 -17.609 1 98.62 176 VAL A N 1
ATOM 1463 C CA . VAL A 1 176 ? 17.422 -31.984 -18.422 1 98.62 176 VAL A CA 1
ATOM 1464 C C . VAL A 1 176 ? 18.938 -31.859 -18.609 1 98.62 176 VAL A C 1
ATOM 1466 O O . VAL A 1 176 ? 19.703 -32.219 -17.719 1 98.62 176 VAL A O 1
ATOM 1469 N N . LYS A 1 177 ? 19.297 -31.469 -19.75 1 98.69 177 LYS A N 1
ATOM 1470 C CA . LYS A 1 177 ? 20.656 -31.078 -20.047 1 98.69 177 LYS A CA 1
ATOM 1471 C C . LYS A 1 177 ? 20.719 -29.594 -20.453 1 98.69 177 LYS A C 1
ATOM 1473 O O . LYS A 1 177 ? 20.109 -29.188 -21.438 1 98.69 177 LYS A O 1
ATOM 1478 N N . PHE A 1 178 ? 21.438 -28.875 -19.641 1 98.69 178 PHE A N 1
ATOM 1479 C CA . PHE A 1 178 ? 21.594 -27.469 -19.969 1 98.69 178 PHE A CA 1
ATOM 1480 C C . PHE A 1 178 ? 22.656 -27.266 -21.047 1 98.69 178 PHE A C 1
ATOM 1482 O O . PHE A 1 178 ? 23.656 -27.984 -21.078 1 98.69 178 PHE A O 1
ATOM 1489 N N . LEU A 1 179 ? 22.453 -26.234 -21.891 1 97.81 179 LEU A N 1
ATOM 1490 C CA . LEU A 1 179 ? 23.344 -26.047 -23.031 1 97.81 179 LEU A CA 1
ATOM 1491 C C . LEU A 1 179 ? 24.141 -24.75 -22.875 1 97.81 179 LEU A C 1
ATOM 1493 O O . LEU A 1 179 ? 23.719 -23.828 -22.188 1 97.81 179 LEU A O 1
ATOM 1497 N N . MET B 1 1 ? 8.055 25.656 -14.125 1 28.2 1 MET B N 1
ATOM 1498 C CA . MET B 1 1 ? 6.992 25.312 -13.188 1 28.2 1 MET B CA 1
ATOM 1499 C C . MET B 1 1 ? 6.863 23.797 -13.031 1 28.2 1 MET B C 1
ATOM 1501 O O . MET B 1 1 ? 6.633 23.094 -14.016 1 28.2 1 MET B O 1
ATOM 1505 N N . ALA B 1 2 ? 7.703 23.125 -12.266 1 43.16 2 ALA B N 1
ATOM 1506 C CA . ALA B 1 2 ? 7.73 21.672 -12.297 1 43.16 2 ALA B CA 1
ATOM 1507 C C . ALA B 1 2 ? 6.316 21.094 -12.25 1 43.16 2 ALA B C 1
ATOM 1509 O O . ALA B 1 2 ? 5.504 21.5 -11.414 1 43.16 2 ALA B O 1
ATOM 1510 N N . THR B 1 3 ? 5.695 20.781 -13.266 1 48.78 3 THR B N 1
ATOM 1511 C CA . THR B 1 3 ? 4.387 20.172 -13.453 1 48.78 3 THR B CA 1
ATOM 1512 C C . THR B 1 3 ? 4.086 19.188 -12.328 1 48.78 3 THR B C 1
ATOM 1514 O O . THR B 1 3 ? 4.809 18.203 -12.141 1 48.78 3 THR B O 1
ATOM 1517 N N . THR B 1 4 ? 3.512 19.766 -11.281 1 63.19 4 THR B N 1
ATOM 1518 C CA . THR B 1 4 ? 3.246 18.906 -10.133 1 63.19 4 THR B CA 1
ATOM 1519 C C . THR B 1 4 ? 2.492 17.656 -10.562 1 63.19 4 THR B C 1
ATOM 1521 O O . THR B 1 4 ? 1.507 17.734 -11.297 1 63.19 4 THR B O 1
ATOM 1524 N N . SER B 1 5 ? 3.105 16.547 -10.719 1 81.25 5 SER B N 1
ATOM 1525 C CA . SER B 1 5 ? 2.482 15.273 -11.047 1 81.25 5 SER B CA 1
ATOM 1526 C C . SER B 1 5 ? 1.165 15.086 -10.305 1 81.25 5 SER B C 1
ATOM 1528 O O . SER B 1 5 ? 0.966 15.664 -9.234 1 81.25 5 SER B O 1
ATOM 1530 N N . ALA B 1 6 ? 0.134 14.641 -10.961 1 91.5 6 ALA B N 1
ATOM 1531 C CA . ALA B 1 6 ? -1.185 14.398 -10.383 1 91.5 6 ALA B CA 1
ATOM 1532 C C . ALA B 1 6 ? -1.093 13.461 -9.18 1 91.5 6 ALA B C 1
ATOM 1534 O O . ALA B 1 6 ? -0.24 12.57 -9.141 1 91.5 6 ALA B O 1
ATOM 1535 N N . PHE B 1 7 ? -1.872 13.797 -8.234 1 96.19 7 PHE B N 1
ATOM 1536 C CA . PHE B 1 7 ? -1.923 12.961 -7.043 1 96.19 7 PHE B CA 1
ATOM 1537 C C . PHE B 1 7 ? -2.398 11.555 -7.383 1 96.19 7 PHE B C 1
ATOM 1539 O O . PHE B 1 7 ? -3.371 11.383 -8.125 1 96.19 7 PHE B O 1
ATOM 1546 N N . LYS B 1 8 ? -1.683 10.586 -6.848 1 94.19 8 LYS B N 1
ATOM 1547 C CA . LYS B 1 8 ? -2.062 9.188 -7.031 1 94.19 8 LYS B CA 1
ATOM 1548 C C . LYS B 1 8 ? -2.965 8.711 -5.898 1 94.19 8 LYS B C 1
ATOM 1550 O O . LYS B 1 8 ? -2.5 8.484 -4.777 1 94.19 8 LYS B O 1
ATOM 1555 N N . TRP B 1 9 ? -4.191 8.469 -6.238 1 95.44 9 TRP B N 1
ATOM 1556 C CA . TRP B 1 9 ? -5.18 8.062 -5.242 1 95.44 9 TRP B CA 1
ATOM 1557 C C . TRP B 1 9 ? -5.027 6.582 -4.902 1 95.44 9 TRP B C 1
ATOM 1559 O O . TRP B 1 9 ? -4.789 5.758 -5.789 1 95.44 9 TRP B O 1
ATOM 1569 N N . PRO B 1 10 ? -5.137 6.211 -3.678 1 94.94 10 PRO B N 1
ATOM 1570 C CA . PRO B 1 10 ? -5.172 4.781 -3.346 1 94.94 10 PRO B CA 1
ATOM 1571 C C . PRO B 1 10 ? -6.434 4.09 -3.857 1 94.94 10 PRO B C 1
ATOM 1573 O O . PRO B 1 10 ? -7.453 4.742 -4.082 1 94.94 10 PRO B O 1
ATOM 1576 N N . TRP B 1 11 ? -6.363 2.824 -3.979 1 90.56 11 TRP B N 1
ATOM 1577 C CA . TRP B 1 11 ? -7.461 2.094 -4.605 1 90.56 11 TRP B CA 1
ATOM 1578 C C . TRP B 1 11 ? -8.734 2.213 -3.775 1 90.56 11 TRP B C 1
ATOM 1580 O O . TRP B 1 11 ? -9.844 2.217 -4.324 1 90.56 11 TRP B O 1
ATOM 1590 N N . GLN B 1 12 ? -8.578 2.285 -2.432 1 93.06 12 GLN B N 1
ATOM 1591 C CA . GLN B 1 12 ? -9.742 2.307 -1.562 1 93.06 12 GLN B CA 1
ATOM 1592 C C . GLN B 1 12 ? -10.594 3.553 -1.809 1 93.06 12 GLN B C 1
ATOM 1594 O O . GLN B 1 12 ? -11.773 3.59 -1.448 1 93.06 12 GLN B O 1
ATOM 1599 N N . TYR B 1 13 ? -9.906 4.598 -2.35 1 95.69 13 TYR B N 1
ATOM 1600 C CA . TYR B 1 13 ? -10.648 5.809 -2.684 1 95.69 13 TYR B CA 1
ATOM 1601 C C . TYR B 1 13 ? -11.695 5.531 -3.758 1 95.69 13 TYR B C 1
ATOM 1603 O O . TYR B 1 13 ? -12.695 6.238 -3.854 1 95.69 13 TYR B O 1
ATOM 1611 N N . ASP B 1 14 ? -11.539 4.504 -4.551 1 93.31 14 ASP B N 1
ATOM 1612 C CA . ASP B 1 14 ? -12.492 4.129 -5.59 1 93.31 14 ASP B CA 1
ATOM 1613 C C . ASP B 1 14 ? -13.43 3.031 -5.102 1 93.31 14 ASP B C 1
ATOM 1615 O O . ASP B 1 14 ? -14.219 2.482 -5.879 1 93.31 14 ASP B O 1
ATOM 1619 N N . PHE B 1 15 ? -13.383 2.727 -3.861 1 94.19 15 PHE B N 1
ATOM 1620 C CA . PHE B 1 15 ? -14.195 1.69 -3.23 1 94.19 15 PHE B CA 1
ATOM 1621 C C . PHE B 1 15 ? -15.312 2.307 -2.404 1 94.19 15 PHE B C 1
ATOM 1623 O O . PHE B 1 15 ? -15.094 2.744 -1.273 1 94.19 15 PHE B O 1
ATOM 1630 N N . PRO B 1 16 ? -16.547 2.299 -2.918 1 94.81 16 PRO B N 1
ATOM 1631 C CA . PRO B 1 16 ? -17.672 3.055 -2.35 1 94.81 16 PRO B CA 1
ATOM 1632 C C . PRO B 1 16 ? -17.828 2.828 -0.848 1 94.81 16 PRO B C 1
ATOM 1634 O O . PRO B 1 16 ? -18.016 3.783 -0.092 1 94.81 16 PRO B O 1
ATOM 1637 N N . PRO B 1 17 ? -17.688 1.615 -0.34 1 93.75 17 PRO B N 1
ATOM 1638 C CA . PRO B 1 17 ? -17.891 1.394 1.093 1 93.75 17 PRO B CA 1
ATOM 1639 C C . PRO B 1 17 ? -16.844 2.084 1.959 1 93.75 17 PRO B C 1
ATOM 1641 O O . PRO B 1 17 ? -17.016 2.188 3.176 1 93.75 17 PRO B O 1
ATOM 1644 N N . PHE B 1 18 ? -15.734 2.477 1.336 1 96.38 18 PHE B N 1
ATOM 1645 C CA . PHE B 1 18 ? -14.695 3.199 2.061 1 96.38 18 PHE B CA 1
ATOM 1646 C C . PHE B 1 18 ? -15.242 4.492 2.652 1 96.38 18 PHE B C 1
ATOM 1648 O O . PHE B 1 18 ? -14.766 4.961 3.684 1 96.38 18 PHE B O 1
ATOM 1655 N N . PHE B 1 19 ? -16.375 5.039 2.064 1 96.94 19 PHE B N 1
ATOM 1656 C CA . PHE B 1 19 ? -16.938 6.324 2.453 1 96.94 19 PHE B CA 1
ATOM 1657 C C . PHE B 1 19 ? -18.016 6.141 3.521 1 96.94 19 PHE B C 1
ATOM 1659 O O . PHE B 1 19 ? -18.766 7.074 3.83 1 96.94 19 PHE B O 1
ATOM 1666 N N . THR B 1 20 ? -18.062 4.965 4.055 1 95.19 20 THR B N 1
ATOM 1667 C CA . THR B 1 20 ? -18.953 4.676 5.18 1 95.19 20 THR B CA 1
ATOM 1668 C C . THR B 1 20 ? -18.156 4.117 6.355 1 95.19 20 THR B C 1
ATOM 1670 O O . THR B 1 20 ? -17.625 3.004 6.285 1 95.19 20 THR B O 1
ATOM 1673 N N . ILE B 1 21 ? -18.141 4.883 7.418 1 96.62 21 ILE B N 1
ATOM 1674 C CA . ILE B 1 21 ? -17.359 4.445 8.578 1 96.62 21 ILE B CA 1
ATOM 1675 C C . ILE B 1 21 ? -18 3.191 9.172 1 96.62 21 ILE B C 1
ATOM 1677 O O . ILE B 1 21 ? -19.188 3.18 9.484 1 96.62 21 ILE B O 1
ATOM 1681 N N . GLN B 1 22 ? -17.141 2.195 9.312 1 93.31 22 GLN B N 1
ATOM 1682 C CA . GLN B 1 22 ? -17.625 0.896 9.766 1 93.31 22 GLN B CA 1
ATOM 1683 C C . GLN B 1 22 ? -17.891 0.9 11.273 1 93.31 22 GLN B C 1
ATOM 1685 O O . GLN B 1 22 ? -17.25 1.647 12.016 1 93.31 22 GLN B O 1
ATOM 1690 N N . LYS B 1 23 ? -18.766 0.086 11.656 1 90.5 23 LYS B N 1
ATOM 1691 C CA . LYS B 1 23 ? -19.203 0.077 13.047 1 90.5 23 LYS B CA 1
ATOM 1692 C C . LYS B 1 23 ? -18.297 -0.794 13.906 1 90.5 23 LYS B C 1
ATOM 1694 O O . LYS B 1 23 ? -18.062 -0.494 15.086 1 90.5 23 LYS B O 1
ATOM 1699 N N . SER B 1 24 ? -17.828 -1.852 13.328 1 88.44 24 SER B N 1
ATOM 1700 C CA . SER B 1 24 ? -16.938 -2.725 14.07 1 88.44 24 SER B CA 1
ATOM 1701 C C . SER B 1 24 ? -15.633 -2.006 14.422 1 88.44 24 SER B C 1
ATOM 1703 O O . SER B 1 24 ? -15.008 -1.376 13.57 1 88.44 24 SER B O 1
ATOM 1705 N N . LEU B 1 25 ? -15.258 -2.15 15.734 1 88.88 25 LEU B N 1
ATOM 1706 C CA . LEU B 1 25 ? -14.117 -1.393 16.234 1 88.88 25 LEU B CA 1
ATOM 1707 C C . LEU B 1 25 ? -12.852 -1.751 15.461 1 88.88 25 LEU B C 1
ATOM 1709 O O . LEU B 1 25 ? -12.094 -0.865 15.055 1 88.88 25 LEU B O 1
ATOM 1713 N N . ASN B 1 26 ? -12.672 -3 15.359 1 86.25 26 ASN B N 1
ATOM 1714 C CA . ASN B 1 26 ? -11.453 -3.438 14.68 1 86.25 26 ASN B CA 1
ATOM 1715 C C . ASN B 1 26 ? -11.406 -2.943 13.234 1 86.25 26 ASN B C 1
ATOM 1717 O O . ASN B 1 26 ? -10.383 -2.439 12.781 1 86.25 26 ASN B O 1
ATOM 1721 N N . THR B 1 27 ? -12.453 -3.008 12.508 1 88.62 27 THR B N 1
ATOM 1722 C CA . THR B 1 27 ? -12.523 -2.566 11.117 1 88.62 27 THR B CA 1
ATOM 1723 C C . THR B 1 27 ? -12.438 -1.045 11.031 1 88.62 27 THR B C 1
ATOM 1725 O O . THR B 1 27 ? -11.758 -0.508 10.148 1 88.62 27 THR B O 1
ATOM 1728 N N . LYS B 1 28 ? -13.094 -0.474 12.023 1 94.38 28 LYS B N 1
ATOM 1729 C CA . LYS B 1 28 ? -13.094 0.985 12.07 1 94.38 28 LYS B CA 1
ATOM 1730 C C . LYS B 1 28 ? -11.68 1.531 12.242 1 94.38 28 LYS B C 1
ATOM 1732 O O . LYS B 1 28 ? -11.281 2.455 11.531 1 94.38 28 LYS B O 1
ATOM 1737 N N . ASP B 1 29 ? -10.984 0.971 13.109 1 94.69 29 ASP B N 1
ATOM 1738 C CA . ASP B 1 29 ? -9.617 1.429 13.359 1 94.69 29 ASP B CA 1
ATOM 1739 C C . ASP B 1 29 ? -8.758 1.321 12.102 1 94.69 29 ASP B C 1
ATOM 1741 O O . ASP B 1 29 ? -8.023 2.25 11.773 1 94.69 29 ASP B O 1
ATOM 1745 N N . LYS B 1 30 ? -8.859 0.259 11.422 1 93.06 30 LYS B N 1
ATOM 1746 C CA . LYS B 1 30 ? -8.102 0.053 10.188 1 93.06 30 LYS B CA 1
ATOM 1747 C C . LYS B 1 30 ? -8.547 1.023 9.102 1 93.06 30 LYS B C 1
ATOM 1749 O O . LYS B 1 30 ? -7.715 1.547 8.352 1 93.06 30 LYS B O 1
ATOM 1754 N N . GLN B 1 31 ? -9.82 1.195 9.031 1 96 31 GLN B N 1
ATOM 1755 C CA . GLN B 1 31 ? -10.359 2.164 8.078 1 96 31 GLN B CA 1
ATOM 1756 C C . GLN B 1 31 ? -9.852 3.57 8.383 1 96 31 GLN B C 1
ATOM 1758 O O . GLN B 1 31 ? -9.438 4.297 7.473 1 96 31 GLN B O 1
ATOM 1763 N N . LEU B 1 32 ? -9.844 3.916 9.594 1 97.81 32 LEU B N 1
ATOM 1764 C CA . LEU B 1 32 ? -9.391 5.242 10 1 97.81 32 LEU B CA 1
ATOM 1765 C C . LEU B 1 32 ? -7.902 5.418 9.727 1 97.81 32 LEU B C 1
ATOM 1767 O O . LEU B 1 32 ? -7.461 6.504 9.344 1 97.81 32 LEU B O 1
ATOM 1771 N N . GLU B 1 33 ? -7.199 4.406 9.945 1 97.31 33 GLU B N 1
ATOM 1772 C CA . GLU B 1 33 ? -5.781 4.453 9.602 1 97.31 33 GLU B CA 1
ATOM 1773 C C . GLU B 1 33 ? -5.582 4.719 8.117 1 97.31 33 GLU B C 1
ATOM 1775 O O . GLU B 1 33 ? -4.723 5.512 7.73 1 97.31 33 GLU B O 1
ATOM 1780 N N . ALA B 1 34 ? -6.34 4.035 7.316 1 96.75 34 ALA B N 1
ATOM 1781 C CA . ALA B 1 34 ? -6.262 4.227 5.871 1 96.75 34 ALA B CA 1
ATOM 1782 C C . ALA B 1 34 ? -6.652 5.648 5.484 1 96.75 34 ALA B C 1
ATOM 1784 O O . ALA B 1 34 ? -6.012 6.27 4.633 1 96.75 34 ALA B O 1
ATOM 1785 N N . TRP B 1 35 ? -7.676 6.199 6.055 1 98.19 35 TRP B N 1
ATOM 1786 C CA . TRP B 1 35 ? -8.078 7.582 5.82 1 98.19 35 TRP B CA 1
ATOM 1787 C C . TRP B 1 35 ? -6.973 8.547 6.238 1 98.19 35 TRP B C 1
ATOM 1789 O O . TRP B 1 35 ? -6.684 9.516 5.531 1 98.19 35 TRP B O 1
ATOM 1799 N N . ALA B 1 36 ? -6.465 8.25 7.418 1 98.25 36 ALA B N 1
ATOM 1800 C CA . ALA B 1 36 ? -5.395 9.102 7.918 1 98.25 36 ALA B CA 1
ATOM 1801 C C . ALA B 1 36 ? -4.234 9.164 6.93 1 98.25 36 ALA B C 1
ATOM 1803 O O . ALA B 1 36 ? -3.723 10.242 6.625 1 98.25 36 ALA B O 1
ATOM 1804 N N . ARG B 1 37 ? -3.869 8.008 6.461 1 97.56 37 ARG B N 1
ATOM 1805 C CA . ARG B 1 37 ? -2.799 7.949 5.469 1 97.56 37 ARG B CA 1
ATOM 1806 C C . ARG B 1 37 ? -3.162 8.75 4.223 1 97.56 37 ARG B C 1
ATOM 1808 O O . ARG B 1 37 ? -2.34 9.508 3.707 1 97.56 37 ARG B O 1
ATOM 1815 N N . LEU B 1 38 ? -4.324 8.594 3.793 1 98.06 38 LEU B N 1
ATOM 1816 C CA . LEU B 1 38 ? -4.785 9.305 2.607 1 98.06 38 LEU B CA 1
ATOM 1817 C C . LEU B 1 38 ? -4.738 10.812 2.83 1 98.06 38 LEU B C 1
ATOM 1819 O O . LEU B 1 38 ? -4.23 11.555 1.986 1 98.06 38 LEU B O 1
ATOM 1823 N N . VAL B 1 39 ? -5.207 11.25 3.92 1 98.31 39 VAL B N 1
ATOM 1824 C CA . VAL B 1 39 ? -5.25 12.672 4.242 1 98.31 39 VAL B CA 1
ATOM 1825 C C . VAL B 1 39 ? -3.832 13.242 4.258 1 98.31 39 VAL B C 1
ATOM 1827 O O . VAL B 1 39 ? -3.568 14.281 3.654 1 98.31 39 VAL B O 1
ATOM 1830 N N . ILE B 1 40 ? -2.973 12.5 4.891 1 98.19 40 ILE B N 1
ATOM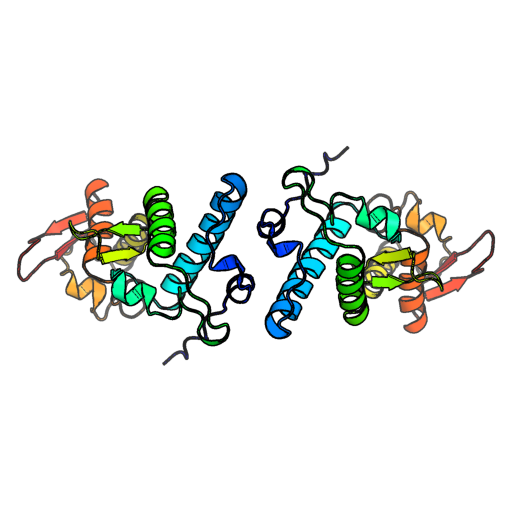 1831 C CA . ILE B 1 40 ? -1.599 12.961 5.043 1 98.19 40 ILE B CA 1
ATOM 1832 C C . ILE B 1 40 ? -0.907 12.984 3.682 1 98.19 40 ILE B C 1
ATOM 1834 O O . ILE B 1 40 ? -0.27 13.977 3.318 1 98.19 40 ILE B O 1
ATOM 1838 N N . ASP B 1 41 ? -1.027 11.945 2.916 1 97.88 41 ASP B N 1
ATOM 1839 C CA . ASP B 1 41 ? -0.417 11.875 1.591 1 97.88 41 ASP B CA 1
ATOM 1840 C C . ASP B 1 41 ? -0.958 12.977 0.682 1 97.88 41 ASP B C 1
ATOM 1842 O O . ASP B 1 41 ? -0.199 13.609 -0.058 1 97.88 41 ASP B O 1
ATOM 1846 N N . TYR B 1 42 ? -2.215 13.164 0.731 1 97.69 42 TYR B N 1
ATOM 1847 C CA . TYR B 1 42 ? -2.867 14.18 -0.087 1 97.69 42 TYR B CA 1
ATOM 1848 C C . TYR B 1 42 ? -2.377 15.578 0.28 1 97.69 42 TYR B C 1
ATOM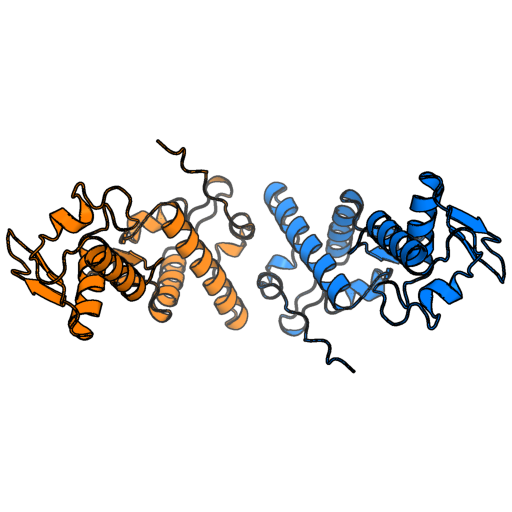 1850 O O . TYR B 1 42 ? -2.041 16.375 -0.598 1 97.69 42 TYR B O 1
ATOM 1858 N N . ALA B 1 43 ? -2.363 15.859 1.558 1 97.06 43 ALA B N 1
ATOM 1859 C CA . ALA B 1 43 ? -1.904 17.172 2.027 1 97.06 43 ALA B CA 1
ATOM 1860 C C . ALA B 1 43 ? -0.441 17.391 1.66 1 97.06 43 ALA B C 1
ATOM 1862 O O . ALA B 1 43 ? -0.067 18.484 1.229 1 97.06 43 ALA B O 1
ATOM 1863 N N . GLN B 1 44 ? 0.347 16.359 1.838 1 95.94 44 GLN B N 1
ATOM 1864 C CA . GLN B 1 44 ? 1.761 16.469 1.49 1 95.94 44 GLN B CA 1
ATOM 1865 C C . GLN B 1 44 ? 1.94 16.75 0.002 1 95.94 44 GLN B C 1
ATOM 1867 O O . GLN B 1 44 ? 2.678 17.672 -0.375 1 95.94 44 GLN B O 1
ATOM 1872 N N . HIS B 1 45 ? 1.274 16.047 -0.76 1 96 45 HIS B N 1
ATOM 1873 C CA . HIS B 1 45 ? 1.381 16.188 -2.207 1 96 45 HIS B CA 1
ATOM 1874 C C . HIS B 1 45 ? 0.968 17.594 -2.654 1 96 45 HIS B C 1
ATOM 1876 O O . HIS B 1 45 ? 1.603 18.188 -3.533 1 96 45 HIS B O 1
ATOM 1882 N N . ASN B 1 46 ? -0.041 18.109 -2.049 1 94.06 46 ASN B N 1
ATOM 1883 C CA . ASN B 1 46 ? -0.597 19.406 -2.455 1 94.06 46 ASN B CA 1
ATOM 1884 C C . ASN B 1 46 ? -0.056 20.547 -1.599 1 94.06 46 ASN B C 1
ATOM 1886 O O . ASN B 1 46 ? -0.519 21.672 -1.707 1 94.06 46 ASN B O 1
ATOM 1890 N N . LYS B 1 47 ? 0.802 20.25 -0.71 1 91.5 47 LYS B N 1
ATOM 1891 C CA . LYS B 1 47 ? 1.433 21.203 0.184 1 91.5 47 LYS B CA 1
ATOM 1892 C C . LYS B 1 47 ? 0.388 21.984 0.988 1 91.5 47 LYS B C 1
ATOM 1894 O O . LYS B 1 47 ? 0.435 23.203 1.064 1 91.5 47 LYS B O 1
ATOM 1899 N N . ILE B 1 48 ? -0.529 21.25 1.486 1 94.12 48 ILE B N 1
ATOM 1900 C CA . ILE B 1 48 ? -1.58 21.812 2.326 1 94.12 48 ILE B CA 1
ATOM 1901 C C . ILE B 1 48 ? -1.163 21.734 3.795 1 94.12 48 ILE B C 1
ATOM 1903 O O . ILE B 1 48 ? -0.911 20.656 4.32 1 94.12 48 ILE B O 1
ATOM 1907 N N . TYR B 1 49 ? -1.165 22.875 4.461 1 94.38 49 TYR B N 1
ATOM 1908 C CA . TYR B 1 49 ? -0.701 22.922 5.844 1 94.38 49 TYR B CA 1
ATOM 1909 C C . TYR B 1 49 ? -1.865 23.141 6.801 1 94.38 49 TYR B C 1
ATOM 1911 O O . TYR B 1 49 ? -1.745 22.875 8 1 94.38 49 TYR B O 1
ATOM 1919 N N . SER B 1 50 ? -2.9 23.719 6.219 1 94.5 50 SER B N 1
ATOM 1920 C CA . SER B 1 50 ? -4.09 23.969 7.023 1 94.5 50 SER B CA 1
ATOM 1921 C C . SER B 1 50 ? -5.359 23.828 6.191 1 94.5 50 SER B C 1
ATOM 1923 O O . SER B 1 50 ? -5.336 24.031 4.977 1 94.5 50 SER B O 1
ATOM 1925 N N . LEU B 1 51 ? -6.406 23.422 6.879 1 95.12 51 LEU B N 1
ATOM 1926 C CA . LEU B 1 51 ? -7.695 23.281 6.207 1 95.12 51 LEU B CA 1
ATOM 1927 C C . LEU B 1 51 ? -8.844 23.625 7.145 1 95.12 51 LEU B C 1
ATOM 1929 O O . LEU B 1 51 ? -8.719 23.484 8.367 1 95.12 51 LEU B O 1
ATOM 1933 N N . ASP B 1 52 ? -9.828 24.156 6.531 1 95.38 52 ASP B N 1
ATOM 1934 C CA . ASP B 1 52 ? -11.117 24.297 7.203 1 95.38 52 ASP B CA 1
ATOM 1935 C C . ASP B 1 52 ? -12.008 23.094 6.953 1 95.38 52 ASP B C 1
ATOM 1937 O O . ASP B 1 52 ? -12.055 22.562 5.836 1 95.38 52 ASP B O 1
ATOM 1941 N N . ILE B 1 53 ? -12.805 22.688 7.973 1 94.81 53 ILE B N 1
ATOM 1942 C CA . ILE B 1 53 ? -13.625 21.484 7.859 1 94.81 53 ILE B CA 1
ATOM 1943 C C . ILE B 1 53 ? -14.602 21.625 6.699 1 94.81 53 ILE B C 1
ATOM 1945 O O . ILE B 1 53 ? -14.82 20.688 5.938 1 94.81 53 ILE B O 1
ATOM 1949 N N . ALA B 1 54 ? -15.203 22.828 6.594 1 93.06 54 ALA B N 1
ATOM 1950 C CA . ALA B 1 54 ? -16.172 23.078 5.523 1 93.06 54 ALA B CA 1
ATOM 1951 C C . ALA B 1 54 ? -15.516 22.938 4.152 1 93.06 54 ALA B C 1
ATOM 1953 O O . ALA B 1 54 ? -16.078 22.312 3.25 1 93.06 54 ALA B O 1
ATOM 1954 N N . GLU B 1 55 ? -14.328 23.469 4.078 1 91.75 55 GLU B N 1
ATOM 1955 C CA . GLU B 1 55 ? -13.562 23.344 2.842 1 91.75 55 GLU B CA 1
ATOM 1956 C C . GLU B 1 55 ? -13.156 21.906 2.578 1 91.75 55 GLU B C 1
ATOM 1958 O O . GLU B 1 55 ? -13.234 21.422 1.443 1 91.75 55 GLU B O 1
ATOM 1963 N N . ALA B 1 56 ? -12.773 21.203 3.58 1 91.81 56 ALA B N 1
ATOM 1964 C CA . ALA B 1 56 ? -12.336 19.812 3.465 1 91.81 56 ALA B CA 1
ATOM 1965 C C . ALA B 1 56 ? -13.477 18.922 2.998 1 91.81 56 ALA B C 1
ATOM 1967 O O . ALA B 1 56 ? -13.297 18.078 2.109 1 91.81 56 ALA B O 1
ATOM 1968 N N . THR B 1 57 ? -14.617 19.094 3.555 1 90.94 57 THR B N 1
ATOM 1969 C CA . THR B 1 57 ? -15.781 18.25 3.281 1 90.94 57 THR B CA 1
ATOM 1970 C C . THR B 1 57 ? -16.219 18.406 1.828 1 90.94 57 THR B C 1
ATOM 1972 O O . THR B 1 57 ? -16.766 17.469 1.243 1 90.94 57 THR B O 1
ATOM 1975 N N . THR B 1 58 ? -15.93 19.578 1.225 1 90.5 58 THR B N 1
ATOM 1976 C CA . THR B 1 58 ? -16.375 19.812 -0.143 1 90.5 58 THR B CA 1
ATOM 1977 C C . THR B 1 58 ? -15.242 19.547 -1.134 1 90.5 58 THR B C 1
ATOM 1979 O O . THR B 1 58 ? -15.453 19.594 -2.348 1 90.5 58 THR B O 1
ATOM 1982 N N . SER B 1 59 ? -14.117 19.281 -0.598 1 92.38 59 SER B N 1
ATOM 1983 C CA . SER B 1 59 ? -12.969 19.016 -1.457 1 92.38 59 SER B CA 1
ATOM 1984 C C . SER B 1 59 ? -13.016 17.594 -2.021 1 92.38 59 SER B C 1
ATOM 1986 O O . SER B 1 59 ? -13.844 16.781 -1.606 1 92.38 59 SER B O 1
ATOM 1988 N N . GLU B 1 60 ? -12.133 17.297 -2.906 1 96.06 60 GLU B N 1
ATOM 1989 C CA . GLU B 1 60 ? -12.07 15.969 -3.504 1 96.06 60 GLU B CA 1
ATOM 1990 C C . GLU B 1 60 ? -11.531 14.945 -2.51 1 96.06 60 GLU B C 1
ATOM 1992 O O . GLU B 1 60 ? -11.688 13.734 -2.711 1 96.06 60 GLU B O 1
ATOM 1997 N N . LEU B 1 61 ? -10.977 15.422 -1.476 1 96.62 61 LEU B N 1
ATOM 1998 C CA . LEU B 1 61 ? -10.375 14.523 -0.495 1 96.62 61 LEU B CA 1
ATOM 1999 C C . LEU B 1 61 ? -11.43 13.609 0.123 1 96.62 61 LEU B C 1
ATOM 2001 O O . LEU B 1 61 ? -11.258 12.391 0.148 1 96.62 61 LEU B O 1
ATOM 2005 N N . PHE B 1 62 ? -12.508 14.219 0.559 1 97.69 62 PHE B N 1
ATOM 2006 C CA . PHE B 1 62 ? -13.531 13.438 1.254 1 97.69 62 PHE B CA 1
ATOM 2007 C C . PHE B 1 62 ? -14.766 13.258 0.375 1 97.69 62 PHE B C 1
ATOM 2009 O O . PHE B 1 62 ? -15.789 12.75 0.834 1 97.69 62 PHE B O 1
ATOM 2016 N N . ASN B 1 63 ? -14.656 13.781 -0.844 1 96.44 63 ASN B N 1
ATOM 2017 C CA . ASN B 1 63 ? -15.758 13.742 -1.798 1 96.44 63 ASN B CA 1
ATOM 2018 C C . ASN B 1 63 ? -15.297 13.25 -3.168 1 96.44 63 ASN B C 1
ATOM 2020 O O . ASN B 1 63 ? -14.672 14.008 -3.92 1 96.44 63 ASN B O 1
ATOM 2024 N N . ASN B 1 64 ? -15.609 11.961 -3.441 1 95.38 64 ASN B N 1
ATOM 2025 C CA . ASN B 1 64 ? -15.312 11.406 -4.758 1 95.38 64 ASN B CA 1
ATOM 2026 C C . ASN B 1 64 ? -16.484 11.586 -5.715 1 95.38 64 ASN B C 1
ATOM 2028 O O . ASN B 1 64 ? -17.406 10.758 -5.746 1 95.38 64 ASN B O 1
ATOM 2032 N N . GLN B 1 65 ? -16.391 12.57 -6.547 1 93.75 65 GLN B N 1
ATOM 2033 C CA . GLN B 1 65 ? -17.5 12.93 -7.43 1 93.75 65 GLN B CA 1
ATOM 2034 C C . GLN B 1 65 ? -17.703 11.867 -8.508 1 93.75 65 GLN B C 1
ATOM 2036 O O . GLN B 1 65 ? -18.844 11.578 -8.883 1 93.75 65 GLN B O 1
ATOM 2041 N N . LYS B 1 66 ? -16.609 11.336 -8.977 1 90.38 66 LYS B N 1
ATOM 2042 C CA . LYS B 1 66 ? -16.703 10.312 -10.016 1 90.38 66 LYS B CA 1
ATOM 2043 C C . LYS B 1 66 ? -17.516 9.117 -9.539 1 90.38 66 LYS B C 1
ATOM 2045 O O . LYS B 1 66 ? -18.281 8.523 -10.312 1 90.38 66 LYS B O 1
ATOM 2050 N N . LEU B 1 67 ? -17.375 8.766 -8.227 1 90.38 67 LEU B N 1
ATOM 2051 C CA . LEU B 1 67 ? -18.078 7.637 -7.621 1 90.38 67 LEU B CA 1
ATOM 2052 C C . LEU B 1 67 ? -19.406 8.078 -7.016 1 90.38 67 LEU B C 1
ATOM 2054 O O . LEU B 1 67 ? -20.219 7.242 -6.633 1 90.38 67 LEU B O 1
ATOM 2058 N N . ASN B 1 68 ? -19.609 9.383 -7.012 1 92.38 68 ASN B N 1
ATOM 2059 C CA . ASN B 1 68 ? -20.734 9.961 -6.297 1 92.38 68 ASN B CA 1
ATOM 2060 C C . ASN B 1 68 ? -20.781 9.484 -4.848 1 92.38 68 ASN B C 1
ATOM 2062 O O . ASN B 1 68 ? -21.828 9.023 -4.375 1 92.38 68 ASN B O 1
ATOM 2066 N N . ARG B 1 69 ? -19.641 9.492 -4.219 1 94.75 69 ARG B N 1
ATOM 2067 C CA . ARG B 1 69 ? -19.5 9.117 -2.814 1 94.75 69 ARG B CA 1
ATOM 2068 C C . ARG B 1 69 ? -18.766 10.188 -2.027 1 94.75 69 ARG B C 1
ATOM 2070 O O . ARG B 1 69 ? -17.812 10.781 -2.531 1 94.75 69 ARG B O 1
ATOM 2077 N N . ARG B 1 70 ? -19.266 10.383 -0.834 1 96.38 70 ARG B N 1
ATOM 2078 C CA . ARG B 1 70 ? -18.578 11.305 0.078 1 96.38 70 ARG B CA 1
ATOM 2079 C C . ARG B 1 70 ? -18.75 10.852 1.526 1 96.38 70 ARG B C 1
ATOM 2081 O O . ARG B 1 70 ? -19.719 10.188 1.871 1 96.38 70 ARG B O 1
ATOM 2088 N N . LEU B 1 71 ? -17.812 11.164 2.309 1 96.62 71 LEU B N 1
ATOM 2089 C CA . LEU B 1 71 ? -17.969 10.953 3.744 1 96.62 71 LEU B CA 1
ATOM 2090 C C . LEU B 1 71 ? -18.969 11.945 4.328 1 96.62 71 LEU B C 1
ATOM 2092 O O . LEU B 1 71 ? -19 13.117 3.941 1 96.62 71 LEU B O 1
ATOM 2096 N N . SER B 1 72 ? -19.766 11.492 5.25 1 94.88 72 SER B N 1
ATOM 2097 C CA . SER B 1 72 ? -20.656 12.398 5.984 1 94.88 72 SER B CA 1
ATOM 2098 C C . SER B 1 72 ? -19.844 13.352 6.863 1 94.88 72 SER B C 1
ATOM 2100 O O . SER B 1 72 ? -18.656 13.125 7.113 1 94.88 72 SER B O 1
ATOM 2102 N N . THR B 1 73 ? -20.516 14.391 7.32 1 93.56 73 THR B N 1
ATOM 2103 C CA . THR B 1 73 ? -19.891 15.312 8.258 1 93.56 73 THR B CA 1
ATOM 2104 C C . THR B 1 73 ? -19.406 14.57 9.5 1 93.56 73 THR B C 1
ATOM 2106 O O . THR B 1 73 ? -18.297 14.805 9.984 1 93.56 73 THR B O 1
ATOM 2109 N N . ASP B 1 74 ? -20.234 13.695 9.93 1 95.31 74 ASP B N 1
ATOM 2110 C CA . ASP B 1 74 ? -19.844 12.883 11.078 1 95.31 74 ASP B CA 1
ATOM 2111 C C . ASP B 1 74 ? -18.641 12.008 10.758 1 95.31 74 ASP B C 1
ATOM 2113 O O . ASP B 1 74 ? -17.75 11.844 11.594 1 95.31 74 ASP B O 1
ATOM 2117 N N . GLY B 1 75 ? -18.562 11.5 9.57 1 96.75 75 GLY B N 1
ATOM 2118 C CA . GLY B 1 75 ? -17.422 10.703 9.133 1 96.75 75 GLY B CA 1
ATOM 2119 C C . GLY B 1 75 ? -16.125 11.492 9.102 1 96.75 75 GLY B C 1
ATOM 2120 O O . GLY B 1 75 ? -15.102 11.023 9.586 1 96.75 75 GLY B O 1
ATOM 2121 N N . VAL B 1 76 ? -16.25 12.664 8.555 1 97.06 76 VAL B N 1
ATOM 2122 C CA . VAL B 1 76 ? -15.086 13.539 8.477 1 97.06 76 VAL B CA 1
ATOM 2123 C C . VAL B 1 76 ? -14.578 13.844 9.891 1 97.06 76 VAL B C 1
ATOM 2125 O O . VAL B 1 76 ? -13.375 13.75 10.156 1 97.06 76 VAL B O 1
ATOM 2128 N N . ASN B 1 77 ? -15.492 14.133 10.719 1 96.06 77 ASN B N 1
ATOM 2129 C CA . ASN B 1 77 ? -15.125 14.43 12.102 1 96.06 77 ASN B CA 1
ATOM 2130 C C . ASN B 1 77 ? -14.461 13.234 12.773 1 96.06 77 ASN B C 1
ATOM 2132 O O . ASN B 1 77 ? -13.5 13.406 13.523 1 96.06 77 ASN B O 1
ATOM 2136 N N . THR B 1 78 ? -14.961 12.109 12.5 1 97.5 78 THR B N 1
ATOM 2137 C CA . THR B 1 78 ? -14.375 10.898 13.055 1 97.5 78 THR B CA 1
ATOM 2138 C C . THR B 1 78 ? -12.938 10.719 12.57 1 97.5 78 THR B C 1
ATOM 2140 O O . THR B 1 78 ? -12.047 10.398 13.367 1 97.5 78 THR B O 1
ATOM 2143 N N . VAL B 1 79 ? -12.688 10.977 11.312 1 98.25 79 VAL B N 1
ATOM 2144 C CA . VAL B 1 79 ? -11.344 10.891 10.734 1 98.25 79 VAL B CA 1
ATOM 2145 C C . VAL B 1 79 ? -10.43 11.922 11.391 1 98.25 79 VAL B C 1
ATOM 2147 O O . VAL B 1 79 ? -9.305 11.602 11.773 1 98.25 79 VAL B O 1
ATOM 2150 N N . LEU B 1 80 ? -11 13.078 11.57 1 97.81 80 LEU B N 1
ATOM 2151 C CA . LEU B 1 80 ? -10.195 14.156 12.133 1 97.81 80 LEU B CA 1
ATOM 2152 C C . LEU B 1 80 ? -9.859 13.883 13.594 1 97.81 80 LEU B C 1
ATOM 2154 O O . LEU B 1 80 ? -8.758 14.195 14.055 1 97.81 80 LEU B O 1
ATOM 2158 N N . GLN B 1 81 ? -10.781 13.352 14.289 1 97.69 81 GLN B N 1
ATOM 2159 C CA . GLN B 1 81 ? -10.516 12.977 15.68 1 97.69 81 GLN B CA 1
ATOM 2160 C C . GLN B 1 81 ? -9.383 11.953 15.758 1 97.69 81 GLN B C 1
ATOM 2162 O O . GLN B 1 81 ? -8.508 12.055 16.625 1 97.69 81 GLN B O 1
ATOM 2167 N N . TYR B 1 82 ? -9.453 11 14.938 1 98.31 82 TYR B N 1
ATOM 2168 C CA . TYR B 1 82 ? -8.383 10.008 14.867 1 98.31 82 TYR B CA 1
ATOM 2169 C C . TYR B 1 82 ? -7.043 10.664 14.578 1 98.31 82 TYR B C 1
ATOM 2171 O O . TYR B 1 82 ? -6.047 10.383 15.25 1 98.31 82 TYR B O 1
ATOM 2179 N N . LEU B 1 83 ? -6.996 11.547 13.602 1 98.44 83 LEU B N 1
ATOM 2180 C CA . LEU B 1 83 ? -5.777 12.258 13.219 1 98.44 83 LEU B CA 1
ATOM 2181 C C . LEU B 1 83 ? -5.234 13.07 14.391 1 98.44 83 LEU B C 1
ATOM 2183 O O . LEU B 1 83 ? -4.023 13.117 14.602 1 98.44 83 LEU B O 1
ATOM 2187 N N . GLU B 1 84 ? -6.105 13.664 15.078 1 97.88 84 GLU B N 1
ATOM 2188 C CA . GLU B 1 84 ? -5.703 14.469 16.234 1 97.88 84 GLU B CA 1
ATOM 2189 C C . GLU B 1 84 ? -5.094 13.602 17.328 1 97.88 84 GLU B C 1
ATOM 2191 O O . GLU B 1 84 ? -4.07 13.961 17.922 1 97.88 84 GLU B O 1
ATOM 2196 N N . GLN B 1 85 ? -5.738 12.508 17.562 1 97.69 85 GLN B N 1
ATOM 2197 C CA . GLN B 1 85 ? -5.238 11.562 18.562 1 97.69 85 GLN B CA 1
ATOM 2198 C C . GLN B 1 85 ? -3.826 11.094 18.203 1 97.69 85 GLN B C 1
ATOM 2200 O O . GLN B 1 85 ? -3 10.883 19.094 1 97.69 85 GLN B O 1
ATOM 2205 N N . LYS B 1 86 ? -3.533 10.984 16.953 1 97.19 86 LYS B N 1
ATOM 2206 C CA . LYS B 1 86 ? -2.223 10.547 16.484 1 97.19 86 LYS B CA 1
ATOM 2207 C C . LYS B 1 86 ? -1.26 11.727 16.359 1 97.19 86 LYS B C 1
ATOM 2209 O O . LYS B 1 86 ? -0.129 11.562 15.906 1 97.19 86 LYS B O 1
ATOM 2214 N N . LYS B 1 87 ? -1.724 12.93 16.719 1 95.06 87 LYS B N 1
ATOM 2215 C CA . LYS B 1 87 ? -0.95 14.164 16.703 1 95.06 87 LYS B CA 1
ATOM 2216 C C . LYS B 1 87 ? -0.536 14.555 15.289 1 95.06 87 LYS B C 1
ATOM 2218 O O . LYS B 1 87 ? 0.536 15.125 15.086 1 95.06 87 LYS B O 1
ATOM 2223 N N . LEU B 1 88 ? -1.426 14.141 14.352 1 97.25 88 LEU B N 1
ATOM 2224 C CA . LEU B 1 88 ? -1.162 14.445 12.945 1 97.25 88 LEU B CA 1
ATOM 2225 C C . LEU B 1 88 ? -1.841 15.75 12.539 1 97.25 88 LEU B C 1
ATOM 2227 O O . LEU B 1 88 ? -1.526 16.312 11.484 1 97.25 88 LEU B O 1
ATOM 2231 N N . ILE B 1 89 ? -2.738 16.172 13.336 1 97.5 89 ILE B N 1
ATOM 2232 C CA . ILE B 1 89 ? -3.352 17.469 13.125 1 97.5 89 ILE B CA 1
ATOM 2233 C C . ILE B 1 89 ? -3.516 18.188 14.461 1 97.5 89 ILE B C 1
ATOM 2235 O O . ILE B 1 89 ? -3.377 17.578 15.523 1 97.5 89 ILE B O 1
ATOM 2239 N N . GLU B 1 90 ? -3.771 19.453 14.391 1 96.19 90 GLU B N 1
ATOM 2240 C CA . GLU B 1 90 ? -4.094 20.281 15.547 1 96.19 90 GLU B CA 1
ATOM 2241 C C . GLU B 1 90 ? -5.121 21.344 15.188 1 96.19 90 GLU B C 1
ATOM 2243 O O . GLU B 1 90 ? -4.914 22.125 14.25 1 96.19 90 GLU B O 1
ATOM 2248 N N . PHE B 1 91 ? -6.191 21.375 15.891 1 95.88 91 PHE B N 1
ATOM 2249 C CA . PHE B 1 91 ? -7.176 22.422 15.672 1 95.88 91 PHE B CA 1
ATOM 2250 C C . PHE B 1 91 ? -6.629 23.766 16.125 1 95.88 91 PHE B C 1
ATOM 2252 O O . PHE B 1 91 ? -5.941 23.859 17.156 1 95.88 91 PHE B O 1
ATOM 2259 N N . THR B 1 92 ? -6.961 24.797 15.375 1 93.44 92 THR B N 1
ATOM 2260 C CA . THR B 1 92 ? -6.332 26.094 15.609 1 93.44 92 THR B CA 1
ATOM 2261 C C . THR B 1 92 ? -7.328 27.078 16.219 1 93.44 92 THR B C 1
ATOM 2263 O O . THR B 1 92 ? -6.961 28.188 16.594 1 93.44 92 THR B O 1
ATOM 2266 N N . ASP B 1 93 ? -8.555 26.734 16.281 1 93.81 93 ASP B N 1
ATOM 2267 C CA . ASP B 1 93 ? -9.586 27.625 16.812 1 93.81 93 ASP B CA 1
ATOM 2268 C C . ASP B 1 93 ? -10.445 26.891 17.844 1 93.81 93 ASP B C 1
ATOM 2270 O O . ASP B 1 93 ? -10.508 25.656 17.844 1 93.81 93 ASP B O 1
ATOM 2274 N N . ASN B 1 94 ? -11.062 27.625 18.672 1 92.44 94 ASN B N 1
ATOM 2275 C CA . ASN B 1 94 ? -11.891 27.078 19.75 1 92.44 94 ASN B CA 1
ATOM 2276 C C . ASN B 1 94 ? -13.07 26.281 19.188 1 92.44 94 ASN B C 1
ATOM 2278 O O . ASN B 1 94 ? -13.5 25.297 19.781 1 92.44 94 ASN B O 1
ATOM 2282 N N . GLY B 1 95 ? -13.562 26.672 18.062 1 93.81 95 GLY B N 1
ATOM 2283 C CA . GLY B 1 95 ? -14.703 26.016 17.438 1 93.81 95 GLY B CA 1
ATOM 2284 C C . GLY B 1 95 ? -14.328 24.75 16.688 1 93.81 95 GLY B C 1
ATOM 2285 O O . GLY B 1 95 ? -15.195 24.062 16.156 1 93.81 95 GLY B O 1
ATOM 2286 N N . ARG B 1 96 ? -13.07 24.469 16.719 1 94.44 96 ARG B N 1
ATOM 2287 C CA . ARG B 1 96 ? -12.562 23.281 16.047 1 94.44 96 ARG B CA 1
ATOM 2288 C C . ARG B 1 96 ? -13.047 23.234 14.594 1 94.44 96 ARG B C 1
ATOM 2290 O O . ARG B 1 96 ? -13.547 22.203 14.141 1 94.44 96 ARG B O 1
ATOM 2297 N N . THR B 1 97 ? -12.953 24.344 13.859 1 95.31 97 THR B N 1
ATOM 2298 C CA . THR B 1 97 ? -13.414 24.438 12.477 1 95.31 97 THR B CA 1
ATOM 2299 C C . THR B 1 97 ? -12.227 24.469 11.516 1 95.31 97 THR B C 1
ATOM 2301 O O . THR B 1 97 ? -12.391 24.234 10.32 1 95.31 97 THR B O 1
ATOM 2304 N N . ARG B 1 98 ? -11.07 24.859 12.062 1 95.75 98 ARG B N 1
ATOM 2305 C CA . ARG B 1 98 ? -9.836 24.906 11.289 1 95.75 98 ARG B CA 1
ATOM 2306 C C . ARG B 1 98 ? -8.734 24.109 11.961 1 95.75 98 ARG B C 1
ATOM 2308 O O . ARG B 1 98 ? -8.664 24.047 13.195 1 95.75 98 ARG B O 1
ATOM 2315 N N . PHE B 1 99 ? -7.938 23.469 11.133 1 96.75 99 PHE B N 1
ATOM 2316 C CA . PHE B 1 99 ? -6.887 22.641 11.711 1 96.75 99 PHE B CA 1
ATOM 2317 C C . PHE B 1 99 ? -5.637 22.672 10.844 1 96.75 99 PHE B C 1
ATOM 2319 O O . PHE B 1 99 ? -5.723 22.875 9.633 1 96.75 99 PHE B O 1
ATOM 2326 N N . HIS B 1 100 ? -4.449 22.516 11.531 1 95.81 100 HIS B N 1
ATOM 2327 C CA . HIS B 1 100 ? -3.184 22.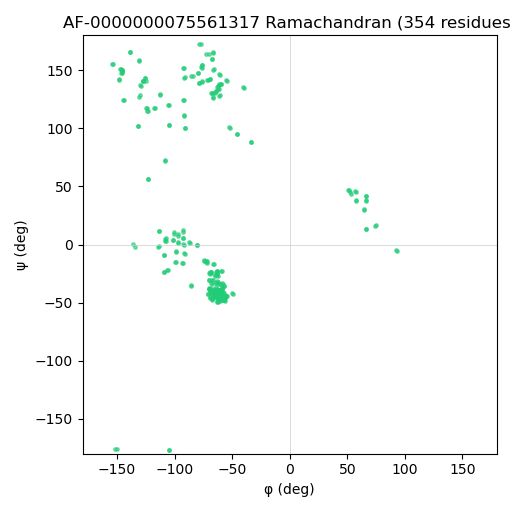297 10.844 1 95.81 100 HIS B CA 1
ATOM 2328 C C . HIS B 1 100 ? -2.98 20.812 10.547 1 95.81 100 HIS B C 1
ATOM 2330 O O . HIS B 1 100 ? -3.418 19.953 11.32 1 95.81 100 HIS B O 1
ATOM 2336 N N . ILE B 1 101 ? -2.375 20.5 9.461 1 97.19 101 ILE B N 1
ATOM 2337 C CA . ILE B 1 101 ? -2.01 19.141 9.086 1 97.19 101 ILE B CA 1
ATOM 2338 C C . ILE B 1 101 ? -0.489 19 9.094 1 97.19 101 ILE B C 1
ATOM 2340 O O . ILE B 1 101 ? 0.216 19.781 8.453 1 97.19 101 ILE B O 1
ATOM 2344 N N . PHE B 1 102 ? -0.006 17.969 9.789 1 96.44 102 PHE B N 1
ATOM 2345 C CA . PHE B 1 102 ? 1.432 17.781 9.953 1 96.44 102 PHE B CA 1
ATOM 2346 C C . PHE B 1 102 ? 1.919 16.594 9.117 1 96.44 102 PHE B C 1
ATOM 2348 O O . PHE B 1 102 ? 2.35 15.578 9.656 1 96.44 102 PHE B O 1
ATOM 2355 N N . TRP B 1 103 ? 1.961 16.766 7.828 1 96.19 103 TRP B N 1
ATOM 2356 C CA . TRP B 1 103 ? 2.568 15.742 6.992 1 96.19 103 TRP B CA 1
ATOM 2357 C C . TRP B 1 103 ? 4.086 15.727 7.152 1 96.19 103 TRP B C 1
ATOM 2359 O O . TRP B 1 103 ? 4.75 14.773 6.758 1 96.19 103 TRP B O 1
ATOM 2369 N N . ARG B 1 104 ? 4.648 16.766 7.715 1 95.44 104 ARG B N 1
ATOM 2370 C CA . ARG B 1 104 ? 5.988 16.828 8.289 1 95.44 104 ARG B CA 1
ATOM 2371 C C . ARG B 1 104 ? 5.949 17.422 9.695 1 95.44 104 ARG B C 1
ATOM 2373 O O . ARG B 1 104 ? 5.367 18.484 9.914 1 95.44 104 ARG B O 1
ATOM 2380 N N . ARG B 1 105 ? 6.539 16.719 10.562 1 94.62 105 ARG B N 1
ATOM 2381 C CA . ARG B 1 105 ? 6.473 17.109 11.961 1 94.62 105 ARG B CA 1
ATOM 2382 C C . ARG B 1 105 ? 7.219 18.422 12.188 1 94.62 105 ARG B C 1
ATOM 2384 O O . ARG B 1 105 ? 8.242 18.688 11.547 1 94.62 105 ARG B O 1
ATOM 2391 N N . PRO B 1 106 ? 6.734 19.172 13.195 1 94.69 106 PRO B N 1
ATOM 2392 C CA . PRO B 1 106 ? 7.395 20.438 13.5 1 94.69 106 PRO B CA 1
ATOM 2393 C C . PRO B 1 106 ? 8.867 20.266 13.859 1 94.69 106 PRO B C 1
ATOM 2395 O O . PRO B 1 106 ? 9.703 21.109 13.484 1 94.69 106 PRO B O 1
ATOM 2398 N N . ASP B 1 107 ? 9.203 19.25 14.555 1 96 107 ASP B N 1
ATOM 2399 C CA . ASP B 1 107 ? 10.594 19.047 14.961 1 96 107 ASP B CA 1
ATOM 2400 C C . ASP B 1 107 ? 11.477 18.75 13.75 1 96 107 ASP B C 1
ATOM 2402 O O . ASP B 1 107 ? 12.656 19.094 13.742 1 96 107 ASP B O 1
ATOM 2406 N N . VAL B 1 108 ? 10.883 18.141 12.789 1 96.75 108 VAL B N 1
ATOM 2407 C CA . VAL B 1 108 ? 11.625 17.875 11.562 1 96.75 108 VAL B CA 1
ATOM 2408 C C . VAL B 1 108 ? 11.906 19.188 10.828 1 96.75 108 VAL B C 1
ATOM 2410 O O . VAL B 1 108 ? 13.031 19.438 10.391 1 96.75 108 VAL B O 1
ATOM 2413 N N . TRP B 1 109 ? 10.891 20.016 10.734 1 97.06 109 TRP B N 1
ATOM 2414 C CA . TRP B 1 109 ? 11.078 21.344 10.188 1 97.06 109 TRP B CA 1
ATOM 2415 C C . TRP B 1 109 ? 12.156 22.094 10.953 1 97.06 109 TRP B C 1
ATOM 2417 O O . TRP B 1 109 ? 13.016 22.75 10.344 1 97.06 109 TRP B O 1
ATOM 2427 N N . ALA B 1 110 ? 12.086 21.969 12.234 1 98.25 110 ALA B N 1
ATOM 2428 C CA . ALA B 1 110 ? 13.047 22.656 13.109 1 98.25 110 ALA B CA 1
ATOM 2429 C C . ALA B 1 110 ? 14.477 22.266 12.758 1 98.25 110 ALA B C 1
ATOM 2431 O O . ALA B 1 110 ? 15.328 23.141 12.547 1 98.25 110 ALA B O 1
ATOM 2432 N N . ASN B 1 111 ? 14.656 21.062 12.633 1 98.19 111 ASN B N 1
ATOM 2433 C CA . ASN B 1 111 ? 15.984 20.547 12.32 1 98.19 111 ASN B CA 1
ATOM 2434 C C . ASN B 1 111 ? 16.469 21.016 10.953 1 98.19 111 ASN B C 1
ATOM 2436 O O . ASN B 1 111 ? 17.625 21.391 10.789 1 98.19 111 ASN B O 1
ATOM 2440 N N . MET B 1 112 ? 15.609 21.047 10.047 1 98.19 112 MET B N 1
ATOM 2441 C CA . MET B 1 112 ? 15.961 21.484 8.703 1 98.19 112 MET B CA 1
ATOM 2442 C C . MET B 1 112 ? 16.344 22.969 8.688 1 98.19 112 MET B C 1
ATOM 2444 O O . MET B 1 112 ? 17.344 23.344 8.07 1 98.19 112 MET B O 1
ATOM 2448 N N . ILE B 1 113 ? 15.586 23.703 9.344 1 98.38 113 ILE B N 1
ATOM 2449 C CA . ILE B 1 113 ? 15.82 25.141 9.398 1 98.38 113 ILE B CA 1
ATOM 2450 C C . ILE B 1 113 ? 17.125 25.422 10.125 1 98.38 113 ILE B C 1
ATOM 2452 O O . ILE B 1 113 ? 17.922 26.25 9.672 1 98.38 113 ILE B O 1
ATOM 2456 N N . TYR B 1 114 ? 17.344 24.719 11.188 1 98.62 114 TYR B N 1
ATOM 2457 C CA . TYR B 1 114 ? 18.562 24.922 11.953 1 98.62 114 TYR B CA 1
ATOM 2458 C C . TYR B 1 114 ? 19.781 24.516 11.125 1 98.62 114 TYR B C 1
ATOM 2460 O O . TYR B 1 114 ? 20.797 25.234 11.109 1 98.62 114 TYR B O 1
ATOM 2468 N N . GLN B 1 115 ? 19.672 23.438 10.477 1 98.44 115 GLN B N 1
ATOM 2469 C CA . GLN B 1 115 ? 20.781 22.969 9.633 1 98.44 115 GLN B CA 1
ATOM 2470 C C . GLN B 1 115 ? 21.078 23.969 8.523 1 98.44 115 GLN B C 1
ATOM 2472 O O . GLN B 1 115 ? 22.25 24.234 8.227 1 98.44 115 GLN B O 1
ATOM 2477 N N . TRP B 1 116 ? 20.031 24.453 7.938 1 98.44 116 TRP B N 1
ATOM 2478 C CA . TRP B 1 116 ? 20.188 25.5 6.93 1 98.44 116 TRP B CA 1
ATOM 2479 C C . TRP B 1 116 ? 20.922 26.703 7.508 1 98.44 116 TRP B C 1
ATOM 2481 O O . TRP B 1 116 ? 21.844 27.25 6.875 1 98.44 116 TRP B O 1
ATOM 2491 N N . ALA B 1 117 ? 20.547 27.141 8.711 1 98.19 117 ALA B N 1
ATOM 2492 C CA . ALA B 1 117 ? 21.188 28.281 9.375 1 98.19 117 ALA B CA 1
ATOM 2493 C C . ALA B 1 117 ? 22.672 28.016 9.617 1 98.19 117 ALA B C 1
ATOM 2495 O O . ALA B 1 117 ? 23.5 28.891 9.414 1 98.19 117 ALA B O 1
ATOM 2496 N N . VAL B 1 118 ? 22.922 26.781 9.984 1 97.94 118 VAL B N 1
ATOM 2497 C CA . VAL B 1 118 ? 24.312 26.375 10.234 1 97.94 118 VAL B CA 1
ATOM 2498 C C . VAL B 1 118 ? 25.094 26.391 8.93 1 97.94 118 VAL B C 1
ATOM 2500 O O . VAL B 1 118 ? 26.156 27.016 8.844 1 97.94 118 VAL B O 1
ATOM 2503 N N . GLU B 1 119 ? 24.547 25.859 7.961 1 97.56 119 GLU B N 1
ATOM 2504 C CA . GLU B 1 119 ? 25.234 25.703 6.68 1 97.56 119 GLU B CA 1
ATOM 2505 C C . GLU B 1 119 ? 25.469 27.047 6.004 1 97.56 119 GLU B C 1
ATOM 2507 O O . GLU B 1 119 ? 26.422 27.219 5.25 1 97.56 119 GLU B O 1
ATOM 2512 N N . ASN B 1 120 ? 24.703 28 6.301 1 97.12 120 ASN B N 1
ATOM 2513 C CA . ASN B 1 120 ? 24.812 29.312 5.652 1 97.12 120 ASN B CA 1
ATOM 2514 C C . ASN B 1 120 ? 25.391 30.359 6.586 1 97.12 120 ASN B C 1
ATOM 2516 O O . ASN B 1 120 ? 25.375 31.547 6.277 1 97.12 120 ASN B O 1
ATOM 2520 N N . ALA B 1 121 ? 25.828 29.953 7.789 1 97.06 121 ALA B N 1
ATOM 2521 C CA . ALA B 1 121 ? 26.516 30.812 8.758 1 97.06 121 ALA B CA 1
ATOM 2522 C C . ALA B 1 121 ? 25.594 31.891 9.289 1 97.06 121 ALA B C 1
ATOM 2524 O O . ALA B 1 121 ? 25.984 33.062 9.391 1 97.06 121 ALA B O 1
ATOM 2525 N N . PHE B 1 122 ? 24.344 31.484 9.562 1 97.62 122 PHE B N 1
ATOM 2526 C CA . PHE B 1 122 ? 23.391 32.438 10.094 1 97.62 122 PHE B CA 1
ATOM 2527 C C . PHE B 1 122 ? 23.25 32.281 11.609 1 97.62 122 PHE B C 1
ATOM 2529 O O . PHE B 1 122 ? 22.375 32.875 12.219 1 97.62 122 PHE B O 1
ATOM 2536 N N . LEU B 1 123 ? 24.125 31.516 12.188 1 97.69 123 LEU B N 1
ATOM 2537 C CA . LEU B 1 123 ? 24.094 31.422 13.648 1 97.69 123 LEU B CA 1
ATOM 2538 C C . LEU B 1 123 ? 24.344 32.781 14.281 1 97.69 123 LEU B C 1
ATOM 2540 O O . LEU B 1 123 ? 25.203 33.531 13.812 1 97.69 123 LEU B O 1
ATOM 2544 N N . ASN B 1 124 ? 23.625 33.094 15.258 1 97.5 124 ASN B N 1
ATOM 2545 C CA . ASN B 1 124 ? 23.75 34.312 16.047 1 97.5 124 ASN B CA 1
ATOM 2546 C C . ASN B 1 124 ? 23.406 35.531 15.227 1 97.5 124 ASN B C 1
ATOM 2548 O O . ASN B 1 124 ? 23.766 36.656 15.594 1 97.5 124 ASN B O 1
ATOM 2552 N N . THR B 1 125 ? 22.828 35.312 14.125 1 97.19 125 THR B N 1
ATOM 2553 C CA . THR B 1 125 ? 22.328 36.406 13.273 1 97.19 125 THR B CA 1
ATOM 2554 C C . THR B 1 125 ? 20.812 36.5 13.344 1 97.19 125 THR B C 1
ATOM 2556 O O . THR B 1 125 ? 20.109 35.531 13.047 1 97.19 125 THR B O 1
ATOM 2559 N N . PRO B 1 126 ? 20.328 37.594 13.758 1 97.5 126 PRO B N 1
ATOM 2560 C CA . PRO B 1 126 ? 18.875 37.75 13.773 1 97.5 126 PRO B CA 1
ATOM 2561 C C . PRO B 1 126 ? 18.266 37.719 12.375 1 97.5 126 PRO B C 1
ATOM 2563 O O . PRO B 1 126 ? 18.75 38.438 11.477 1 97.5 126 PRO B O 1
ATOM 2566 N N . LEU B 1 127 ? 17.297 36.969 12.18 1 97.62 127 LEU B N 1
ATOM 2567 C CA . LEU B 1 127 ? 16.562 36.875 10.93 1 97.62 127 LEU B CA 1
ATOM 2568 C C . LEU B 1 127 ? 15.07 37.062 11.164 1 97.62 127 LEU B C 1
ATOM 2570 O O . LEU B 1 127 ? 14.523 36.625 12.172 1 97.62 127 LEU B O 1
ATOM 2574 N N . THR B 1 128 ? 14.406 37.781 10.242 1 97 128 THR B N 1
ATOM 2575 C CA . THR B 1 128 ? 12.953 37.875 10.328 1 97 128 THR B CA 1
ATOM 2576 C C . THR B 1 128 ? 12.297 36.562 9.844 1 97 128 THR B C 1
ATOM 2578 O O . THR B 1 128 ? 12.906 35.812 9.094 1 97 128 THR B O 1
ATOM 2581 N N . LEU B 1 129 ? 11.125 36.344 10.344 1 97.38 129 LEU B N 1
ATOM 2582 C CA . LEU B 1 129 ? 10.375 35.188 9.875 1 97.38 129 LEU B CA 1
ATOM 2583 C C . LEU B 1 129 ? 10.18 35.25 8.359 1 97.38 129 LEU B C 1
ATOM 2585 O O . LEU B 1 129 ? 10.211 34.219 7.684 1 97.38 129 LEU B O 1
ATOM 2589 N N . TYR B 1 130 ? 10 36.469 7.832 1 96.19 130 TYR B N 1
ATOM 2590 C CA . TYR B 1 130 ? 9.828 36.656 6.398 1 96.19 130 TYR B CA 1
ATOM 2591 C C . TYR B 1 130 ? 11.062 36.219 5.629 1 96.19 130 TYR B C 1
ATOM 2593 O O . TYR B 1 130 ? 10.961 35.594 4.578 1 96.19 130 TYR B O 1
ATOM 2601 N N . GLU B 1 131 ? 12.211 36.562 6.117 1 96.38 131 GLU B N 1
ATOM 2602 C CA . GLU B 1 131 ? 13.461 36.188 5.473 1 96.38 131 GLU B CA 1
ATOM 2603 C C . GLU B 1 131 ? 13.609 34.656 5.398 1 96.38 131 GLU B C 1
ATOM 2605 O O . GLU B 1 131 ? 14.164 34.125 4.434 1 96.38 131 GLU B O 1
ATOM 2610 N N . ILE B 1 132 ? 13.117 34.031 6.379 1 97.31 132 ILE B N 1
ATOM 2611 C CA . ILE B 1 132 ? 13.219 32.594 6.43 1 97.31 132 ILE B CA 1
ATOM 2612 C C . ILE B 1 132 ? 12.305 31.953 5.379 1 97.31 132 ILE B C 1
ATOM 2614 O O . ILE B 1 132 ? 12.695 31.016 4.684 1 97.31 132 ILE B O 1
ATOM 2618 N N . THR B 1 133 ? 11.117 32.438 5.219 1 96.69 133 THR B N 1
ATOM 2619 C CA . THR B 1 133 ? 10.117 31.766 4.395 1 96.69 133 THR B CA 1
ATOM 2620 C C . THR B 1 133 ? 10.047 32.406 3.006 1 96.69 133 THR B C 1
ATOM 2622 O O . THR B 1 133 ? 9.508 31.797 2.074 1 96.69 133 THR B O 1
ATOM 2625 N N . HIS B 1 134 ? 10.617 33.625 2.77 1 96.62 134 HIS B N 1
ATOM 2626 C CA . HIS B 1 134 ? 10.469 34.312 1.486 1 96.62 134 HIS B CA 1
ATOM 2627 C C . HIS B 1 134 ? 11.797 34.906 1.019 1 96.62 134 HIS B C 1
ATOM 2629 O O . HIS B 1 134 ? 11.859 35.531 -0.04 1 96.62 134 HIS B O 1
ATOM 2635 N N . GLY B 1 135 ? 12.773 34.719 1.758 1 96.06 135 GLY B N 1
ATOM 2636 C CA . GLY B 1 135 ? 14.07 35.312 1.425 1 96.06 135 GLY B CA 1
ATOM 2637 C C . GLY B 1 135 ? 14.742 34.625 0.248 1 96.06 135 GLY B C 1
ATOM 2638 O O . GLY B 1 135 ? 14.43 33.469 -0.066 1 96.06 135 GLY B O 1
ATOM 2639 N N . ASP B 1 136 ? 15.688 35.219 -0.307 1 95.75 136 ASP B N 1
ATOM 2640 C CA . ASP B 1 136 ? 16.422 34.688 -1.457 1 95.75 136 ASP B CA 1
ATOM 2641 C C . ASP B 1 136 ? 17.281 33.5 -1.067 1 95.75 136 ASP B C 1
ATOM 2643 O O . ASP B 1 136 ? 17.5 32.594 -1.877 1 95.75 136 ASP B O 1
ATOM 2647 N N . ASP B 1 137 ? 17.719 33.5 0.103 1 94.69 137 ASP B N 1
ATOM 2648 C CA . ASP B 1 137 ? 18.641 32.469 0.568 1 94.69 137 ASP B CA 1
ATOM 2649 C C . ASP B 1 137 ? 17.922 31.141 0.803 1 94.69 137 ASP B C 1
ATOM 2651 O O . ASP B 1 137 ? 18.562 30.094 0.962 1 94.69 137 ASP B O 1
ATOM 2655 N N . THR B 1 138 ? 16.562 31.234 0.827 1 96.69 138 THR B N 1
ATOM 2656 C CA . THR B 1 138 ? 15.828 30.031 1.188 1 96.69 138 THR B CA 1
ATOM 2657 C C . THR B 1 138 ? 15.016 29.516 0.001 1 96.69 138 THR B C 1
ATOM 2659 O O . THR B 1 138 ? 14.227 28.578 0.141 1 96.69 138 THR B O 1
ATOM 2662 N N . THR B 1 139 ? 15.203 29.984 -1.209 1 95.62 139 THR B N 1
ATOM 2663 C CA . THR B 1 139 ? 14.383 29.672 -2.373 1 95.62 139 THR B CA 1
ATOM 2664 C C . THR B 1 139 ? 14.469 28.188 -2.717 1 95.62 139 THR B C 1
ATOM 2666 O O . THR B 1 139 ? 13.523 27.625 -3.271 1 95.62 139 THR B O 1
ATOM 2669 N N . ASN B 1 140 ? 15.602 27.578 -2.309 1 95 140 ASN B N 1
ATOM 2670 C CA . ASN B 1 140 ? 15.797 26.172 -2.645 1 95 140 ASN B CA 1
ATOM 2671 C C . ASN B 1 140 ? 15.492 25.266 -1.457 1 95 140 ASN B C 1
ATOM 2673 O O . ASN B 1 140 ? 15.672 24.062 -1.536 1 95 140 ASN B O 1
ATOM 2677 N N . GLU B 1 141 ? 15.055 25.844 -0.428 1 96.25 141 GLU B N 1
ATOM 2678 C CA . GLU B 1 141 ? 14.758 25.062 0.771 1 96.25 141 GLU B CA 1
ATOM 2679 C C . GLU B 1 141 ? 13.297 24.625 0.8 1 96.25 141 GLU B C 1
ATOM 2681 O O . GLU B 1 141 ? 12.414 25.359 0.339 1 96.25 141 GLU B O 1
ATOM 2686 N N . SER B 1 142 ? 13.039 23.484 1.467 1 94 142 SER B N 1
ATOM 2687 C CA . SER B 1 142 ? 11.688 22.922 1.536 1 94 142 SER B CA 1
ATOM 2688 C C . SER B 1 142 ? 10.773 23.812 2.375 1 94 142 SER B C 1
ATOM 2690 O O . SER B 1 142 ? 9.547 23.766 2.223 1 94 142 SER B O 1
ATOM 2692 N N . PHE B 1 143 ? 11.367 24.547 3.219 1 96.31 143 PHE B N 1
ATOM 2693 C CA . PHE B 1 143 ? 10.547 25.359 4.109 1 96.31 143 PHE B CA 1
ATOM 2694 C C . PHE B 1 143 ? 10.32 26.75 3.523 1 96.31 143 PHE B C 1
ATOM 2696 O O . PHE B 1 143 ? 9.719 27.609 4.172 1 96.31 143 PHE B O 1
ATOM 2703 N N . HIS B 1 144 ? 10.789 26.953 2.279 1 95.12 144 HIS B N 1
ATOM 2704 C CA . HIS B 1 144 ? 10.414 28.188 1.591 1 95.12 144 HIS B CA 1
ATOM 2705 C C . HIS B 1 144 ? 8.906 28.281 1.406 1 95.12 144 HIS B C 1
ATOM 2707 O O . HIS B 1 144 ? 8.266 27.297 1.007 1 95.12 144 HIS B O 1
ATOM 2713 N N . ASN B 1 145 ? 8.219 29.422 1.814 1 93.62 145 ASN B N 1
ATOM 2714 C CA . ASN B 1 145 ? 6.781 29.672 1.732 1 93.62 145 ASN B CA 1
ATOM 2715 C C . ASN B 1 145 ? 6.012 28.891 2.797 1 93.62 145 ASN B C 1
ATOM 2717 O O . ASN B 1 145 ? 4.801 28.703 2.682 1 93.62 145 ASN B O 1
ATOM 2721 N N . LEU B 1 146 ? 6.707 28.422 3.779 1 94.62 146 LEU B N 1
ATOM 2722 C CA . LEU B 1 146 ? 6.062 27.734 4.895 1 94.62 146 LEU B CA 1
ATOM 2723 C C . LEU B 1 146 ? 5.098 28.672 5.617 1 94.62 146 LEU B C 1
ATOM 2725 O O . LEU B 1 146 ? 5.402 29.844 5.82 1 94.62 146 LEU B O 1
ATOM 2729 N N . GLU B 1 147 ? 4.008 28.125 5.941 1 93.38 147 GLU B N 1
ATOM 2730 C CA . GLU B 1 147 ? 3.035 28.938 6.676 1 93.38 147 GLU B CA 1
ATOM 2731 C C . GLU B 1 147 ? 3.602 29.391 8.016 1 93.38 147 GLU B C 1
ATOM 2733 O O . GLU B 1 147 ? 4.281 28.625 8.703 1 93.38 147 GLU B O 1
ATOM 2738 N N . ARG B 1 148 ? 3.217 30.547 8.414 1 94 148 ARG B N 1
ATOM 2739 C CA . ARG B 1 148 ? 3.742 31.172 9.625 1 94 148 ARG B CA 1
ATOM 2740 C C . ARG B 1 148 ? 3.521 30.297 10.844 1 94 148 ARG B C 1
ATOM 2742 O O . ARG B 1 148 ? 4.43 30.109 11.664 1 94 148 ARG B O 1
ATOM 2749 N N . GLU B 1 149 ? 2.328 29.812 10.938 1 93.31 149 GLU B N 1
ATOM 2750 C CA . GLU B 1 149 ? 1.994 29.047 12.141 1 93.31 149 GLU B CA 1
ATOM 2751 C C . GLU B 1 149 ? 2.852 27.797 12.25 1 93.31 149 GLU B C 1
ATOM 2753 O O . GLU B 1 149 ? 3.264 27.406 13.344 1 93.31 149 GLU B O 1
ATOM 2758 N N . ILE B 1 150 ? 3.1 27.172 11.172 1 94.44 150 ILE B N 1
ATOM 2759 C CA . ILE B 1 150 ? 3.932 25.984 11.156 1 94.44 150 ILE B CA 1
ATOM 2760 C C . ILE B 1 150 ? 5.379 26.359 11.484 1 94.44 150 ILE B C 1
ATOM 2762 O O . ILE B 1 150 ? 6.047 25.656 12.25 1 94.44 150 ILE B O 1
ATOM 2766 N N . LEU B 1 151 ? 5.809 27.453 10.906 1 96.75 151 LEU B N 1
ATOM 2767 C CA . LEU B 1 151 ? 7.145 27.953 11.195 1 96.75 151 LEU B CA 1
ATOM 2768 C C . LEU B 1 151 ? 7.316 28.219 12.688 1 96.75 151 LEU B C 1
ATOM 2770 O O . LEU B 1 151 ? 8.32 27.828 13.281 1 96.75 151 LEU B O 1
ATOM 2774 N N . MET B 1 152 ? 6.383 28.844 13.211 1 96.5 152 MET B N 1
ATOM 2775 C CA . MET B 1 152 ? 6.434 29.188 14.625 1 96.5 152 MET B CA 1
ATOM 2776 C C . MET B 1 152 ? 6.543 27.922 15.484 1 96.5 152 MET B C 1
ATOM 2778 O O . MET B 1 152 ? 7.301 27.906 16.453 1 96.5 152 MET B O 1
ATOM 2782 N N . LYS B 1 153 ? 5.836 26.938 15.141 1 95.56 153 LYS B N 1
ATOM 2783 C CA . LYS B 1 153 ? 5.918 25.672 15.875 1 95.56 153 LYS B CA 1
ATOM 2784 C C . LYS B 1 153 ? 7.316 25.062 15.773 1 95.56 153 LYS B C 1
ATOM 2786 O O . LYS B 1 153 ? 7.852 24.562 16.766 1 95.56 153 LYS B O 1
ATOM 2791 N N . ALA B 1 154 ? 7.84 25.109 14.602 1 97.62 154 ALA B N 1
ATOM 2792 C CA . ALA B 1 154 ? 9.188 24.609 14.383 1 97.62 154 ALA B CA 1
ATOM 2793 C C . ALA B 1 154 ? 10.211 25.375 15.211 1 97.62 154 ALA B C 1
ATOM 2795 O O . ALA B 1 154 ? 11.055 24.781 15.883 1 97.62 154 ALA B O 1
ATOM 2796 N N . LEU B 1 155 ? 10.086 26.672 15.172 1 98.44 155 LEU B N 1
ATOM 2797 C CA . LEU B 1 155 ? 11.031 27.516 15.883 1 98.44 155 LEU B CA 1
ATOM 2798 C C . LEU B 1 155 ? 10.883 27.359 17.391 1 98.44 155 LEU B C 1
ATOM 2800 O O . LEU B 1 155 ? 11.867 27.438 18.125 1 98.44 155 LEU B O 1
ATOM 2804 N N . THR B 1 156 ? 9.727 27.141 17.828 1 97.69 156 THR B N 1
ATOM 2805 C CA . THR B 1 156 ? 9.484 26.875 19.234 1 97.69 156 THR B CA 1
ATOM 2806 C C . THR B 1 156 ? 10.195 25.609 19.672 1 97.69 156 THR B C 1
ATOM 2808 O O . THR B 1 156 ? 10.75 25.547 20.766 1 97.69 156 THR B O 1
ATOM 2811 N N . CYS B 1 157 ? 10.164 24.609 18.875 1 97.56 157 CYS B N 1
ATOM 2812 C CA . CYS B 1 157 ? 10.906 23.375 19.141 1 97.56 157 CYS B CA 1
ATOM 2813 C C . CYS B 1 157 ? 12.391 23.688 19.359 1 97.56 157 CYS B C 1
ATOM 2815 O O . CYS B 1 157 ? 13 23.172 20.312 1 97.56 157 CYS B O 1
ATOM 2817 N N . LEU B 1 158 ? 12.914 24.531 18.516 1 98.5 158 LEU B N 1
ATOM 2818 C CA . LEU B 1 158 ? 14.32 24.906 18.625 1 98.5 158 LEU B CA 1
ATOM 2819 C C . LEU B 1 158 ? 14.586 25.672 19.906 1 98.5 158 LEU B C 1
ATOM 2821 O O . LEU B 1 158 ? 15.609 25.484 20.562 1 98.5 158 LEU B O 1
ATOM 2825 N N . GLU B 1 159 ? 13.648 26.531 20.203 1 98.31 159 GLU B N 1
ATOM 2826 C CA . GLU B 1 159 ? 13.797 27.312 21.438 1 98.31 159 GLU B CA 1
ATOM 2827 C C . GLU B 1 159 ? 13.781 26.422 22.672 1 98.31 159 GLU B C 1
ATOM 2829 O O . GLU B 1 159 ? 14.57 26.609 23.594 1 98.31 159 GLU B O 1
ATOM 2834 N N . GLU B 1 160 ? 12.93 25.469 22.641 1 97.75 160 GLU B N 1
ATOM 2835 C CA . GLU B 1 160 ? 12.852 24.516 23.734 1 97.75 160 GLU B CA 1
ATOM 2836 C C . GLU B 1 160 ? 14.156 23.719 23.875 1 97.75 160 GLU B C 1
ATOM 2838 O O . GLU B 1 160 ? 14.539 23.328 24.984 1 97.75 160 GLU B O 1
ATOM 2843 N N . GLN B 1 161 ? 14.844 23.609 22.812 1 97.56 161 GLN B N 1
ATOM 2844 C CA . GLN B 1 161 ? 16.125 22.906 22.797 1 97.56 161 GLN B CA 1
ATOM 2845 C C . GLN B 1 161 ? 17.281 23.875 23.031 1 97.56 161 GLN B C 1
ATOM 2847 O O . GLN B 1 161 ? 18.438 23.469 22.953 1 97.56 161 GLN B O 1
ATOM 2852 N N . ARG B 1 162 ? 16.953 25.109 23.203 1 97.69 162 ARG B N 1
ATOM 2853 C CA . ARG B 1 162 ? 17.922 26.156 23.438 1 97.69 162 ARG B CA 1
ATOM 2854 C C . ARG B 1 162 ? 18.812 26.375 22.219 1 97.69 162 ARG B C 1
ATOM 2856 O O . ARG B 1 162 ? 20 26.688 22.344 1 97.69 162 ARG B O 1
ATOM 2863 N N . ARG B 1 163 ? 18.156 26.266 21.031 1 98.44 163 ARG B N 1
ATOM 2864 C CA . ARG B 1 163 ? 18.891 26.422 19.781 1 98.44 163 ARG B CA 1
ATOM 2865 C C . ARG B 1 163 ? 18.438 27.656 19.031 1 98.44 163 ARG B C 1
ATOM 2867 O O . ARG B 1 163 ? 18.984 27.984 17.969 1 98.44 163 ARG B O 1
ATOM 2874 N N . ALA B 1 164 ? 17.5 28.266 19.609 1 98.69 164 ALA B N 1
ATOM 2875 C CA . ALA B 1 164 ? 17 29.5 19 1 98.69 164 ALA B CA 1
ATOM 2876 C C . ALA B 1 164 ? 16.391 30.422 20.047 1 98.69 164 ALA B C 1
ATOM 2878 O O . ALA B 1 164 ? 16.016 29.969 21.141 1 98.69 164 ALA B O 1
ATOM 2879 N N . GLN B 1 165 ? 16.391 31.609 19.719 1 98.38 165 GLN B N 1
ATOM 2880 C CA . GLN B 1 165 ? 15.703 32.625 20.5 1 98.38 165 GLN B CA 1
ATOM 2881 C C . GLN B 1 165 ? 14.711 33.406 19.625 1 98.38 165 GLN B C 1
ATOM 2883 O O . GLN B 1 165 ? 15.109 34.062 18.656 1 98.38 165 GLN B O 1
ATOM 2888 N N . LEU B 1 166 ? 13.492 33.312 19.953 1 98.19 166 LEU B N 1
ATOM 2889 C CA . LEU B 1 166 ? 12.461 34.031 19.234 1 98.19 166 LEU B CA 1
ATOM 2890 C C . LEU B 1 166 ? 12.469 35.5 19.625 1 98.19 166 LEU B C 1
ATOM 2892 O O . LEU B 1 166 ? 12.672 35.844 20.797 1 98.19 166 LEU B O 1
ATOM 2896 N N . MET B 1 167 ? 12.273 36.25 18.625 1 96.69 167 MET B N 1
ATOM 2897 C CA . MET B 1 167 ? 12.367 37.688 18.844 1 96.69 167 MET B CA 1
ATOM 2898 C C . MET B 1 167 ? 11.141 38.406 18.297 1 96.69 167 MET B C 1
ATOM 2900 O O . MET B 1 167 ? 10.664 38.094 17.203 1 96.69 167 MET B O 1
ATOM 2904 N N . ASN B 1 168 ? 10.57 39.438 19.141 1 95.62 168 ASN B N 1
ATOM 2905 C CA . ASN B 1 168 ? 9.531 40.375 18.734 1 95.62 168 ASN B CA 1
ATOM 2906 C C . ASN B 1 168 ? 8.273 39.656 18.266 1 95.62 168 ASN B C 1
ATOM 2908 O O . ASN B 1 168 ? 7.668 40.031 17.25 1 95.62 168 ASN B O 1
ATOM 2912 N N . ILE B 1 169 ? 7.953 38.562 18.938 1 92.94 169 ILE B N 1
ATOM 2913 C CA . ILE B 1 169 ? 6.824 37.75 18.516 1 92.94 169 ILE B CA 1
ATOM 2914 C C . ILE B 1 169 ? 5.52 38.531 18.719 1 92.94 169 ILE B C 1
ATOM 2916 O O . ILE B 1 169 ? 5.273 39.062 19.797 1 92.94 169 ILE B O 1
ATOM 2920 N N . GLY B 1 170 ? 4.652 38.594 17.703 1 90.25 170 GLY B N 1
ATOM 2921 C CA . GLY B 1 170 ? 3.406 39.344 17.75 1 90.25 170 GLY B CA 1
ATOM 2922 C C . GLY B 1 170 ? 3.537 40.75 17.219 1 90.25 170 GLY B C 1
ATOM 2923 O O . GLY B 1 170 ? 2.535 41.438 17.016 1 90.25 170 GLY B O 1
ATOM 2924 N N . GLY B 1 171 ? 4.781 41.156 16.875 1 89.81 171 GLY B N 1
ATOM 2925 C CA . GLY B 1 171 ? 5.043 42.469 16.344 1 89.81 171 GLY B CA 1
ATOM 2926 C C . GLY B 1 171 ? 5.301 42.469 14.844 1 89.81 171 GLY B C 1
ATOM 2927 O O . GLY B 1 171 ? 5.109 41.469 14.18 1 89.81 171 GLY B O 1
ATOM 2928 N N . GLU B 1 172 ? 5.621 43.656 14.305 1 87.81 172 GLU B N 1
ATOM 2929 C CA . GLU B 1 172 ? 5.82 43.844 12.867 1 87.81 172 GLU B CA 1
ATOM 2930 C C . GLU B 1 172 ? 7.098 43.156 12.391 1 87.81 172 GLU B C 1
ATOM 2932 O O . GLU B 1 172 ? 7.172 42.719 11.25 1 87.81 172 GLU B O 1
ATOM 2937 N N . ASN B 1 173 ? 8.062 42.969 13.328 1 89.25 173 ASN B N 1
ATOM 2938 C CA . ASN B 1 173 ? 9.359 42.438 12.93 1 89.25 173 ASN B CA 1
ATOM 2939 C C . ASN B 1 173 ? 9.695 41.156 13.703 1 89.25 173 ASN B C 1
ATOM 2941 O O . ASN B 1 173 ? 10.781 41.062 14.266 1 89.25 173 ASN B O 1
ATOM 2945 N N . GLU B 1 174 ? 8.719 40.156 13.562 1 96.19 174 GLU B N 1
ATOM 2946 C CA . GLU B 1 174 ? 8.984 38.906 14.227 1 96.19 174 GLU B CA 1
ATOM 2947 C C . GLU B 1 174 ? 10.234 38.219 13.656 1 96.19 174 GLU B C 1
ATOM 2949 O O . GLU B 1 174 ? 10.469 38.281 12.445 1 96.19 174 GLU B O 1
ATOM 2954 N N . GLY B 1 175 ? 11.07 37.719 14.555 1 97.56 175 GLY B N 1
ATOM 2955 C CA . GLY B 1 175 ? 12.305 37.125 14.078 1 97.56 175 GLY B CA 1
ATOM 2956 C C . GLY B 1 175 ? 12.82 36 14.977 1 97.56 175 GLY B C 1
ATOM 2957 O O . GLY B 1 175 ? 12.102 35.531 15.867 1 97.56 175 GLY B O 1
ATOM 2958 N N . VAL B 1 176 ? 13.945 35.531 14.602 1 98.62 176 VAL B N 1
ATOM 2959 C CA . VAL B 1 176 ? 14.602 34.438 15.328 1 98.62 176 VAL B CA 1
ATOM 2960 C C . VAL B 1 176 ? 16.125 34.594 15.227 1 98.62 176 VAL B C 1
ATOM 2962 O O . VAL B 1 176 ? 16.625 35.094 14.219 1 98.62 176 VAL B O 1
ATOM 2965 N N . LYS B 1 177 ? 16.75 34.281 16.266 1 98.69 177 LYS B N 1
ATOM 2966 C CA . LYS B 1 177 ? 18.203 34.156 16.297 1 98.69 177 LYS B CA 1
ATOM 2967 C C . LYS B 1 177 ? 18.609 32.719 16.641 1 98.69 177 LYS B C 1
ATOM 2969 O O . LYS B 1 177 ? 18.266 32.219 17.719 1 98.69 177 LYS B O 1
ATOM 2974 N N . PHE B 1 178 ? 19.266 32.125 15.719 1 98.69 178 PHE B N 1
ATOM 2975 C CA . PHE B 1 178 ? 19.734 30.766 15.977 1 98.69 178 PHE B CA 1
ATOM 2976 C C . PHE B 1 178 ? 21 30.781 16.828 1 98.69 178 PHE B C 1
ATOM 2978 O O . PHE B 1 178 ? 21.844 31.672 16.688 1 98.69 178 PHE B O 1
ATOM 2985 N N . LEU B 1 179 ? 21.141 29.734 17.656 1 97.81 179 LEU B N 1
ATOM 2986 C CA . LEU B 1 179 ? 22.266 29.719 18.609 1 97.81 179 LEU B CA 1
ATOM 2987 C C . LEU B 1 179 ? 23.234 28.578 18.281 1 97.81 179 LEU B C 1
ATOM 2989 O O . LEU B 1 179 ? 22.844 27.578 17.672 1 97.81 179 LEU B O 1
#

Foldseek 3Di:
DPPLPDDDADPCLLVQCLQPQDDDPVVNVVSLVVLLVLVLSVCVSVVPFKDFLVRCQPDCSQAPVVNRHGHDSVRSVVSVVVCVVVVQKAQDDPVSGMITGPSDDLQRVLVQLLVLCVVVVQAQPKDFPCCSQPNPSCPPPPSNVPDPVSPVSNQVSCVVVVQKDWDPPPDPGTIMHGD/DPPLPDDDADPCLLVQCLQPQDDDPVVNVVSLVVLLVLVLSVCVSVVPFKDFLVRCQPDCSQAPVVNRHGHDSVRSVVSVVVCVVVVQKAQDDPVSGMITGPSDDLQRVLVQLLVLCVVVVQAQPKDFPCCSQPNPSCPPPPSNVPDPVSPVSNQVSCVVVVQKDWDPPPDPGTIMHGD

Radius of gyration: 28.69 Å; Cα contacts (8 Å, |Δi|>4): 458; chains: 2; bounding box: 50×87×51 Å

InterPro domains:
  IPR008570 ESCRT-II complex, Vps25 subunit [PF05871] (12-147)
  IPR008570 ESCRT-II complex, Vps25 subunit [PTHR13149] (3-178)
  IPR014041 ESCRT-II complex, Vps25 subunit, N-terminal winged helix [G3DSA:1.10.10.570] (3-101)
  IPR036388 Winged helix-like DNA-binding domain superfamily [G3DSA:1.10.10.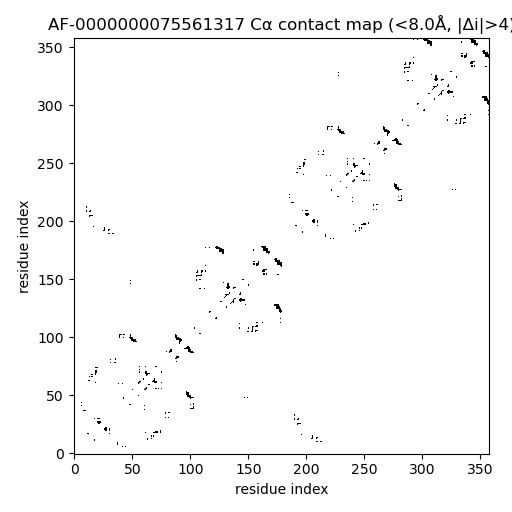10] (102-179)
  IPR036390 Winged helix DNA-binding domain superfamily [SSF46785] (7-109)
  IPR036390 Winged helix DNA-binding domain superfamily [SSF46785] (104-178)

Organism: Caenorhabditis brenneri (NCBI:txid135651)

Secondary structure (DSSP, 8-state):
----------GGGG-GGGGS--SSHHHHHHHHHHHHHHHHHHHHHHT--EEEHHHHHHSTTTEETTTTEE--HHHHHHHHHHHHHTTSEEE-STTS-EEEE-SS-HHHHHHHHHHHHHHTT-BT-EEEHHHHHHSGGGTTSTTTT--HHHHHHHHHHHHHTTSEEEESTTSTT-EEEE-/----------GGGG-GGGGS--SSHHHHHHHHHHHHHHHHHHHHHHT--EEEHHHHHHSTTTEETTTTEE--HHHHHHHHHHHHHTTSEEE-STTS-EEEE-SS-HHHHHHHHHHHHHHTT-BT-EEEHHHHHHSGGGTTSTTTT--HHHHHHHHHHHHHTTSEEEESTTSTT-EEEE-